Protein AF-A0A955Y0W8-F1 (afdb_monomer)

Solvent-accessible surface area (backbone atoms only — not comparable to full-atom values): 17023 Å² total; per-residue (Å²): 139,88,78,89,80,97,76,87,84,85,82,90,70,88,87,72,96,66,93,64,72,78,75,74,79,74,76,71,62,83,89,73,68,79,50,54,50,53,48,40,64,54,44,40,37,71,55,41,68,39,78,72,93,43,70,67,55,38,50,54,53,25,52,44,27,77,75,60,34,65,67,54,45,53,57,54,49,63,72,36,70,53,20,39,56,34,50,38,52,52,49,44,56,57,62,65,57,41,85,59,73,97,52,40,42,54,65,14,57,65,43,69,66,62,94,74,72,81,17,62,69,36,50,48,64,66,67,42,94,45,48,77,83,40,55,45,89,94,47,56,36,24,57,35,32,43,39,34,12,13,58,66,53,73,39,66,67,52,47,56,60,51,44,55,56,38,50,58,44,50,56,77,76,81,84,94,63,54,72,67,57,43,46,51,51,30,9,44,60,51,38,46,53,46,30,36,52,76,64,72,40,41,82,79,48,31,55,75,58,35,65,84,75,61,64,40,82,46,99,51,67,92,60,27,80,61,76,70,73,90,63,52,61,48,34,74,75,63,73,37,53,69,77,67,63,63,68,65,69,25,58,76,45,62,47,79,73,35,45,32,98,71,92,40,48,33,58,34,29,37,27,72,64,38,32,24,27,47,52,75,91,71,40,76,74,87,128

Foldseek 3Di:
DDDDDPDDDDDDDDDDDDPDDDPDPPPDPPVPDPAQLVVLQVLCCVQQVDGDPDPVSSVVLSVVCVVPNPVVSSVVSLPDPSNLVRQLVVVCVLLVADCDDQLHQCLQSPDFPDPDAQLVLVCQQVVDPFQFPAADPVAAGGLNRNSSNCSNVVHPVRSSVLSLLLSLQRFDDDDPDDPVVSQLRRLCVSQQSVCCNVVVDGPVCLQPCFLPPVFQDDPDVVSGPPPRDPDGVCCVVQVDRHDHDVSVVSVVSGRVQWFDQDDAGDGNNYDCSSHHTHDPVSRPDDD

Secondary structure (DSSP, 8-state):
---S---S----PPPPS---PPPPPPPPPGGG---HHHHHHHHHHHHHSS--SSHHHHHHHHHHHHHH-HHHHHHHHHTSHHHHHHHHHHHHHHTT---SSTT--HHHHT----S--SSHHHHHHHH-S-SSS---TT----HHHHHHHHHHHT-THHHHHHHHHHHHTS----SS--HHHHHHHHHHHHHHHHIIIIISS-HHHHTTSSTTTS----SSTTT-SS-PPSS-HHHHHHS-SS---HHHHHTT---TTTB-SSS-B-GGG--GGG--B--GGGSPPP-

Mean predicted aligned error: 8.84 Å

Structure (mmCIF, N/CA/C/O backbone):
data_AF-A0A955Y0W8-F1
#
_entry.id   AF-A0A955Y0W8-F1
#
loop_
_atom_site.group_PDB
_atom_site.id
_atom_site.type_symbol
_atom_site.label_atom_id
_atom_site.label_alt_id
_atom_site.label_comp_id
_atom_site.label_asym_id
_atom_site.label_entity_id
_atom_site.label_seq_id
_atom_site.pdbx_PDB_ins_code
_atom_site.Cartn_x
_atom_site.Cartn_y
_atom_site.Cartn_z
_atom_site.occupancy
_atom_site.B_iso_or_equiv
_atom_site.auth_seq_id
_atom_site.auth_comp_id
_atom_site.auth_asym_id
_atom_site.auth_atom_id
_atom_site.pdbx_PDB_model_num
ATOM 1 N N . MET A 1 1 ? 0.611 -12.069 6.837 1.00 30.42 1 MET A N 1
ATOM 2 C CA . MET A 1 1 ? 0.041 -10.975 7.652 1.00 30.42 1 MET A CA 1
ATOM 3 C C . MET A 1 1 ? -1.461 -11.166 7.683 1.00 30.42 1 MET A C 1
ATOM 5 O O . MET A 1 1 ? -2.093 -10.996 6.655 1.00 30.42 1 MET A O 1
ATOM 9 N N . GLY A 1 2 ? -2.001 -11.641 8.804 1.00 31.41 2 GLY A N 1
ATOM 10 C CA . GLY A 1 2 ? -3.433 -11.885 8.967 1.00 31.41 2 GLY A CA 1
ATOM 11 C C . GLY A 1 2 ? -3.979 -10.981 10.056 1.00 31.41 2 GLY A C 1
ATOM 12 O O . GLY A 1 2 ? -3.750 -11.262 11.227 1.00 31.41 2 GLY A O 1
ATOM 13 N N . VAL A 1 3 ? -4.658 -9.904 9.667 1.00 32.78 3 VAL A N 1
ATOM 14 C CA . VAL A 1 3 ? -5.557 -9.127 10.528 1.00 32.78 3 VAL A CA 1
ATOM 15 C C . VAL A 1 3 ? -6.646 -8.532 9.623 1.00 32.78 3 VAL A C 1
ATOM 17 O O . VAL A 1 3 ? -6.303 -7.870 8.651 1.00 32.78 3 VAL A O 1
ATOM 20 N N . LEU A 1 4 ? -7.915 -8.782 9.987 1.00 29.95 4 LEU A N 1
ATOM 21 C CA . LEU A 1 4 ? -9.184 -8.419 9.317 1.00 29.95 4 LEU A CA 1
ATOM 22 C C . LEU A 1 4 ? -9.409 -9.159 7.976 1.00 29.95 4 LEU A C 1
ATOM 24 O O . LEU A 1 4 ? -8.757 -8.868 6.989 1.00 29.95 4 LEU A O 1
ATOM 28 N N . LEU A 1 5 ? -10.265 -10.181 7.857 1.00 33.09 5 LEU A N 1
ATOM 29 C CA . LEU A 1 5 ? -11.672 -10.244 8.244 1.00 33.09 5 LEU A CA 1
ATOM 30 C C . LEU A 1 5 ? -12.096 -11.724 8.371 1.00 33.09 5 LEU A C 1
ATOM 32 O O . LEU A 1 5 ? -11.919 -12.505 7.438 1.00 33.09 5 LEU A O 1
ATOM 36 N N . LEU A 1 6 ? -12.692 -12.109 9.499 1.00 31.78 6 LEU A N 1
ATOM 37 C CA . LEU A 1 6 ? -13.461 -13.350 9.621 1.00 31.78 6 LEU A CA 1
ATOM 38 C C . LEU A 1 6 ? -14.906 -12.942 9.909 1.00 31.78 6 LEU A C 1
ATOM 40 O O . LEU A 1 6 ? -15.385 -13.036 11.032 1.00 31.78 6 LEU A O 1
ATOM 44 N N . ALA A 1 7 ? -15.560 -12.385 8.891 1.00 33.84 7 ALA A N 1
ATOM 45 C CA . ALA A 1 7 ? -16.985 -12.093 8.898 1.00 33.84 7 ALA A CA 1
ATOM 46 C C . ALA A 1 7 ? -17.508 -12.044 7.451 1.00 33.84 7 ALA A C 1
ATOM 48 O O . ALA A 1 7 ? -17.327 -11.064 6.742 1.00 33.84 7 ALA A O 1
ATOM 49 N N . LEU A 1 8 ? -18.191 -13.133 7.081 1.00 32.62 8 LEU A N 1
ATOM 50 C CA . LEU A 1 8 ? -19.264 -13.241 6.083 1.00 32.62 8 LEU A CA 1
ATOM 51 C C . LEU A 1 8 ? -18.923 -13.237 4.567 1.00 32.62 8 LEU A C 1
ATOM 53 O O . LEU A 1 8 ? -18.550 -12.235 3.975 1.00 32.62 8 LEU A O 1
ATOM 57 N N . LEU A 1 9 ? -19.285 -14.385 3.958 1.00 33.72 9 LEU A N 1
ATOM 58 C CA . LEU A 1 9 ? -19.700 -14.655 2.564 1.00 33.72 9 LEU A CA 1
ATOM 59 C C . LEU A 1 9 ? -18.629 -15.047 1.526 1.00 33.72 9 LEU A C 1
ATOM 61 O O . LEU A 1 9 ? -18.175 -14.254 0.708 1.00 33.72 9 LEU A O 1
ATOM 65 N N . GLY A 1 10 ? -18.356 -16.356 1.464 1.00 31.27 10 GLY A N 1
ATOM 66 C CA . GLY A 1 10 ? -17.789 -17.021 0.289 1.00 31.27 10 GLY A CA 1
ATOM 67 C C . GLY A 1 10 ? -18.836 -17.253 -0.811 1.00 31.27 10 GLY A C 1
ATOM 68 O O . GLY A 1 10 ? -19.946 -17.717 -0.547 1.00 31.27 10 GLY A O 1
ATOM 69 N N . CYS A 1 11 ? -18.468 -16.955 -2.059 1.00 31.03 11 CYS A N 1
ATOM 70 C CA . CYS A 1 11 ? -19.212 -17.358 -3.251 1.00 31.03 11 CYS A CA 1
ATOM 71 C C . CYS A 1 11 ? -18.849 -18.791 -3.689 1.00 31.03 11 CYS A C 1
ATOM 73 O O . CYS A 1 11 ? -17.714 -19.241 -3.574 1.00 31.03 11 CYS A O 1
ATOM 75 N N . LYS A 1 12 ? -19.873 -19.475 -4.207 1.00 32.81 12 LYS A N 1
ATOM 76 C CA . LYS A 1 12 ? -19.989 -20.881 -4.631 1.00 32.81 12 LYS A CA 1
ATOM 77 C C . LYS A 1 12 ? -18.881 -21.375 -5.587 1.00 32.81 12 LYS A C 1
ATOM 79 O O . LYS A 1 12 ? -18.865 -21.003 -6.757 1.00 32.81 12 LYS A O 1
ATOM 84 N N . GLY A 1 13 ? -18.058 -22.313 -5.114 1.00 36.09 13 GLY A N 1
ATOM 85 C CA . GLY A 1 13 ? -17.410 -23.357 -5.925 1.00 36.09 13 GLY A CA 1
ATOM 86 C C . GLY A 1 13 ? -18.207 -24.673 -5.846 1.00 36.09 13 GLY A C 1
ATOM 87 O O . GLY A 1 13 ? -19.088 -24.783 -4.990 1.00 36.09 13 GLY A O 1
ATOM 88 N N . PRO A 1 14 ? -17.984 -25.647 -6.749 1.00 35.28 14 PRO A N 1
ATOM 89 C CA . PRO A 1 14 ? -18.855 -26.811 -6.902 1.00 35.28 14 PRO A CA 1
ATOM 90 C C . PRO A 1 14 ? -18.913 -27.659 -5.624 1.00 35.28 14 PRO A C 1
ATOM 92 O O . PRO A 1 14 ? -17.905 -27.911 -4.974 1.00 35.28 14 PRO A O 1
ATOM 95 N N . ALA A 1 15 ? -20.135 -28.063 -5.277 1.00 40.03 15 ALA A N 1
ATOM 96 C CA . ALA A 1 15 ? -20.499 -28.683 -4.014 1.00 40.03 15 ALA A CA 1
ATOM 97 C C . ALA A 1 15 ? -19.765 -30.009 -3.758 1.00 40.03 15 ALA A C 1
ATOM 99 O O . ALA A 1 15 ? -19.968 -30.991 -4.471 1.00 40.03 15 ALA A O 1
ATOM 100 N N . THR A 1 16 ? -18.998 -30.054 -2.672 1.00 45.16 16 THR A N 1
ATOM 101 C CA . THR A 1 16 ? -18.701 -31.288 -1.936 1.00 45.16 16 THR A CA 1
ATOM 102 C C . THR A 1 16 ? -19.568 -31.335 -0.673 1.00 45.16 16 THR A C 1
ATOM 104 O O . THR A 1 16 ? -19.669 -30.321 0.019 1.00 45.16 16 THR A O 1
ATOM 107 N N . PRO A 1 17 ? -20.209 -32.475 -0.357 1.00 51.91 17 PRO A N 1
ATOM 108 C CA . PRO A 1 17 ? -21.156 -32.575 0.744 1.00 51.91 17 PRO A CA 1
ATOM 109 C C . PRO A 1 17 ? -20.421 -32.621 2.086 1.00 51.91 17 PRO A C 1
ATOM 111 O O . PRO A 1 17 ? -19.907 -33.654 2.506 1.00 51.91 17 PRO A O 1
ATOM 114 N N . SER A 1 18 ? -20.421 -31.491 2.779 1.00 51.25 18 SER A N 1
ATOM 115 C CA . SER A 1 18 ? -20.456 -31.451 4.236 1.00 51.25 18 SER A CA 1
ATOM 116 C C . SER A 1 18 ? -21.404 -30.319 4.614 1.00 51.25 18 SER A C 1
ATOM 118 O O . SER A 1 18 ? -20.975 -29.199 4.870 1.00 51.25 18 SER A O 1
ATOM 120 N N . ASP A 1 19 ? -22.704 -30.625 4.633 1.00 46.41 19 ASP A N 1
ATOM 121 C CA . ASP A 1 19 ? -23.803 -29.755 5.093 1.00 46.41 19 ASP A CA 1
ATOM 122 C C . ASP A 1 19 ? -23.748 -29.450 6.604 1.00 46.41 19 ASP A C 1
ATOM 124 O O . ASP A 1 19 ? -24.752 -29.086 7.214 1.00 46.41 19 ASP A O 1
ATOM 128 N N . THR A 1 20 ? -22.588 -29.596 7.244 1.00 57.75 20 THR A N 1
ATOM 129 C CA . THR A 1 20 ? -22.418 -29.157 8.626 1.00 57.75 20 THR A CA 1
ATOM 130 C C . THR A 1 20 ? -22.008 -27.689 8.575 1.00 57.75 20 THR A C 1
ATOM 132 O O . THR A 1 20 ? -20.931 -27.397 8.044 1.00 57.75 20 THR A O 1
ATOM 135 N N . PRO A 1 21 ? -22.826 -26.754 9.098 1.00 58.41 21 PRO A N 1
ATOM 136 C CA . PRO A 1 21 ? -22.356 -25.404 9.362 1.00 58.41 21 PRO A CA 1
ATOM 137 C C . PRO A 1 21 ? -21.037 -25.503 10.134 1.00 58.41 21 PRO A C 1
ATOM 139 O O . PRO A 1 21 ? -20.914 -26.402 10.978 1.00 58.41 21 PRO A O 1
ATOM 142 N N . PRO A 1 22 ? -20.048 -24.631 9.869 1.00 58.75 22 PRO A N 1
ATOM 143 C CA . PRO A 1 22 ? -18.885 -24.565 10.738 1.00 58.75 22 PRO A CA 1
ATOM 144 C C . PRO A 1 22 ? -19.395 -24.455 12.181 1.00 58.75 22 PRO A C 1
ATOM 146 O O . PRO A 1 22 ? -20.344 -23.696 12.417 1.00 58.75 22 PRO A O 1
ATOM 149 N N . PRO A 1 23 ? -18.858 -25.257 13.118 1.00 64.69 23 PRO A N 1
ATOM 150 C CA . PRO A 1 23 ? -19.302 -25.205 14.500 1.00 64.69 23 PRO A CA 1
ATOM 151 C C . PRO A 1 23 ? -19.235 -23.753 14.959 1.00 64.69 23 PRO A C 1
ATOM 153 O O . PRO A 1 23 ? -18.238 -23.072 14.697 1.00 64.69 23 PRO A O 1
ATOM 156 N N . GLU A 1 24 ? -20.308 -23.271 15.594 1.00 62.53 24 GLU 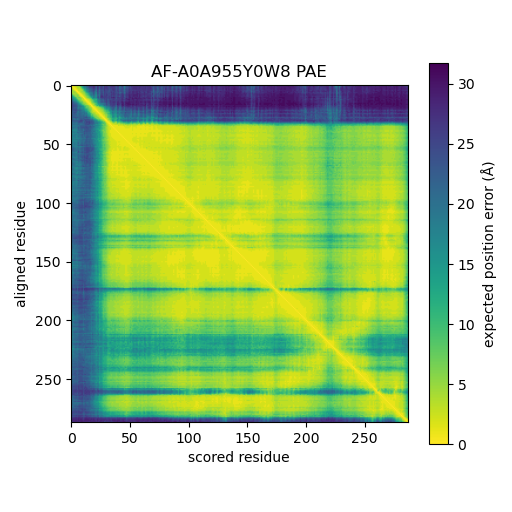A N 1
ATOM 157 C CA . GLU A 1 24 ? -20.269 -21.962 16.238 1.00 62.53 24 GLU A CA 1
ATOM 158 C C . GLU A 1 24 ? -19.002 -21.905 17.096 1.00 62.53 24 GLU A C 1
ATOM 160 O O . GLU A 1 24 ? -18.722 -22.873 17.817 1.00 62.53 24 GLU A O 1
ATOM 165 N N . PRO A 1 25 ? -18.198 -20.832 16.989 1.00 61.88 25 PRO A N 1
ATOM 166 C CA . PRO A 1 25 ? -16.987 -20.716 17.776 1.00 61.88 25 PRO A CA 1
ATOM 167 C C . PRO A 1 25 ? -17.356 -20.914 19.242 1.00 61.88 25 PRO A C 1
ATOM 169 O O . PRO A 1 25 ? -18.162 -20.162 19.791 1.00 61.88 25 PRO A O 1
ATOM 172 N N . THR A 1 26 ? -16.798 -21.964 19.851 1.00 61.41 26 THR A N 1
ATOM 173 C CA . THR A 1 26 ? -17.070 -22.299 21.245 1.00 61.41 26 THR A CA 1
ATOM 174 C C . THR A 1 26 ? -16.823 -21.045 22.077 1.00 61.41 26 THR A C 1
ATOM 176 O O . THR A 1 26 ? -15.706 -20.514 22.017 1.00 61.41 26 THR A O 1
ATOM 179 N N . PRO A 1 27 ? -17.818 -20.551 22.837 1.00 59.72 27 PRO A N 1
ATOM 180 C CA . PRO A 1 27 ? -17.609 -19.417 23.717 1.00 59.72 27 PRO A CA 1
ATOM 181 C C . PRO A 1 27 ? -16.399 -19.720 24.589 1.00 59.72 27 PRO A C 1
ATOM 183 O O . PRO A 1 27 ? -16.358 -20.756 25.262 1.00 59.72 27 PRO A O 1
ATOM 186 N N . LEU A 1 28 ? -15.386 -18.851 24.533 1.00 55.34 28 LEU A N 1
ATOM 187 C CA . LEU A 1 28 ? -14.254 -18.970 25.439 1.00 55.34 28 LEU A CA 1
ATOM 188 C C . LEU A 1 28 ? -14.816 -19.046 26.865 1.00 55.34 28 LEU A C 1
ATOM 190 O O . LEU A 1 28 ? -15.787 -18.343 27.166 1.00 55.34 28 LEU A O 1
ATOM 194 N N . PRO A 1 29 ? -14.252 -19.894 27.741 1.00 59.94 29 PRO A N 1
ATOM 195 C CA . PRO A 1 29 ? -14.697 -19.964 29.121 1.00 59.94 29 PRO A CA 1
ATOM 196 C C . PRO A 1 29 ? -14.783 -18.548 29.695 1.00 59.94 29 PRO A C 1
ATOM 198 O O . PRO A 1 29 ? -13.835 -17.771 29.553 1.00 59.94 29 PRO A O 1
ATOM 201 N N . ALA A 1 30 ? -15.895 -18.217 30.359 1.00 56.78 30 ALA A N 1
ATOM 202 C CA . ALA A 1 30 ? -16.122 -16.894 30.954 1.00 56.78 30 ALA A CA 1
ATOM 203 C C . ALA A 1 30 ? -14.983 -16.449 31.901 1.00 56.78 30 ALA A C 1
ATOM 205 O O . ALA A 1 30 ? -14.843 -15.275 32.219 1.00 56.78 30 ALA A O 1
ATOM 206 N N . THR A 1 31 ? -14.132 -17.387 32.321 1.00 55.69 31 THR A N 1
ATOM 207 C CA . THR A 1 31 ? -12.946 -17.187 33.155 1.00 55.69 31 THR A CA 1
ATOM 208 C C . THR A 1 31 ? -11.731 -16.590 32.430 1.00 55.69 31 THR A C 1
ATOM 210 O O . THR A 1 31 ? -10.719 -16.351 33.084 1.00 55.69 31 THR A O 1
ATOM 213 N N . CYS A 1 32 ? -11.774 -16.375 31.109 1.00 68.75 32 CYS A N 1
ATOM 214 C CA . CYS A 1 32 ? -10.643 -15.840 30.332 1.00 68.75 32 CYS A CA 1
ATOM 215 C C . CYS A 1 32 ? -10.861 -14.421 29.775 1.00 68.75 32 CYS A C 1
ATOM 217 O O . CYS A 1 32 ? -9.952 -13.877 29.144 1.00 68.75 32 CYS A O 1
ATOM 219 N N . ASP A 1 33 ? -12.025 -13.810 30.006 1.00 79.19 33 ASP A N 1
ATOM 220 C CA . ASP A 1 33 ? -12.284 -12.425 29.614 1.00 79.19 33 ASP A CA 1
ATOM 221 C C . ASP A 1 33 ? -11.834 -11.465 30.726 1.00 79.19 33 ASP A C 1
ATOM 223 O O . ASP A 1 33 ? -12.303 -11.539 31.859 1.00 79.19 33 ASP A O 1
ATOM 227 N N . ALA A 1 34 ? -10.899 -10.569 30.406 1.00 87.38 34 ALA A N 1
ATOM 228 C CA . ALA A 1 34 ? -10.351 -9.596 31.352 1.00 87.38 34 ALA A CA 1
ATOM 229 C C . ALA A 1 34 ? -11.239 -8.343 31.518 1.00 87.38 34 ALA A C 1
ATOM 231 O O . ALA A 1 34 ? -10.815 -7.385 32.165 1.00 87.38 34 ALA A O 1
ATOM 232 N N . GLY A 1 35 ? -12.441 -8.341 30.933 1.00 94.00 35 GLY A N 1
ATOM 233 C CA . GLY A 1 35 ? -13.395 -7.236 30.990 1.00 94.00 35 GLY A CA 1
ATOM 234 C C . GLY A 1 35 ? -13.228 -6.233 29.849 1.00 94.00 35 GLY A C 1
ATOM 235 O O . GLY A 1 35 ? -12.244 -6.250 29.099 1.00 94.00 35 GLY A O 1
ATOM 236 N N . ASP A 1 36 ? -14.211 -5.347 29.707 1.00 96.62 36 ASP A N 1
ATOM 237 C CA . ASP A 1 36 ? -14.291 -4.417 28.579 1.00 96.62 36 ASP A CA 1
ATOM 238 C C . ASP A 1 36 ? -13.208 -3.343 28.620 1.00 96.62 36 ASP A C 1
ATOM 240 O O . ASP A 1 36 ? -12.694 -2.957 27.573 1.00 96.62 36 ASP A O 1
ATOM 244 N N . GLU A 1 37 ? -12.769 -2.909 29.798 1.00 97.38 37 GLU A N 1
ATOM 245 C CA . GLU A 1 37 ? -11.653 -1.974 29.934 1.00 97.38 37 GLU A CA 1
ATOM 246 C C . GLU A 1 37 ? -10.350 -2.584 29.411 1.00 97.38 37 GLU A C 1
ATOM 248 O O . GLU A 1 37 ? -9.610 -1.939 28.663 1.00 97.38 37 GLU A O 1
ATOM 253 N N . ALA A 1 38 ? -10.073 -3.843 29.765 1.00 96.50 38 ALA A N 1
ATOM 254 C CA . ALA A 1 38 ? -8.898 -4.557 29.277 1.00 96.50 38 ALA A CA 1
ATOM 255 C C . ALA A 1 38 ? -8.991 -4.822 27.768 1.00 96.50 38 ALA A C 1
ATOM 257 O O . ALA A 1 38 ? -7.986 -4.728 27.058 1.00 96.50 38 ALA A O 1
ATOM 258 N N . TRP A 1 39 ? -10.190 -5.121 27.265 1.00 96.56 39 TRP A N 1
ATOM 259 C CA . TRP A 1 39 ? -10.442 -5.243 25.834 1.00 96.56 39 TRP A CA 1
ATOM 260 C C . TRP A 1 39 ? -10.185 -3.917 25.099 1.00 96.56 39 TRP A C 1
ATOM 262 O O . TRP A 1 39 ? -9.416 -3.905 24.139 1.00 96.56 39 TRP A O 1
ATOM 272 N N . VAL A 1 40 ? -10.715 -2.789 25.586 1.00 98.06 40 VAL A N 1
ATOM 273 C CA . VAL A 1 40 ? -10.515 -1.447 25.002 1.00 98.06 40 VAL A CA 1
ATOM 274 C C . VAL A 1 40 ? -9.033 -1.077 24.960 1.00 98.06 40 VAL A C 1
ATOM 276 O O . VAL A 1 40 ? -8.540 -0.589 23.941 1.00 98.06 40 VAL A O 1
ATOM 279 N N . GLN A 1 41 ? -8.293 -1.344 26.039 1.00 97.44 41 GLN A N 1
ATOM 280 C CA . GLN A 1 41 ? -6.851 -1.085 26.098 1.00 97.44 41 GLN A CA 1
ATOM 281 C C . GLN A 1 41 ? -6.056 -1.865 25.042 1.00 97.44 41 GLN A C 1
ATOM 283 O O . GLN A 1 41 ? -4.989 -1.407 24.631 1.00 97.44 41 GLN A O 1
ATOM 288 N N . ARG A 1 42 ? -6.561 -3.021 24.594 1.00 97.19 42 ARG A N 1
ATOM 289 C CA . ARG A 1 42 ? -5.980 -3.806 23.493 1.00 97.19 42 ARG A CA 1
ATOM 290 C C . ARG A 1 42 ? -6.497 -3.354 22.129 1.00 97.19 42 ARG A C 1
ATOM 292 O O . ARG A 1 42 ? -5.727 -3.349 21.176 1.00 97.19 42 ARG A O 1
ATOM 299 N N . ALA A 1 43 ? -7.762 -2.951 22.034 1.00 97.81 43 ALA A N 1
ATOM 300 C CA . ALA A 1 43 ? -8.376 -2.508 20.787 1.00 97.81 43 ALA A CA 1
ATOM 301 C C . ALA A 1 43 ? -7.763 -1.195 20.278 1.00 97.81 43 ALA A C 1
ATOM 303 O O . ALA A 1 43 ? -7.393 -1.112 19.112 1.00 97.81 43 ALA A O 1
ATOM 304 N N . ILE A 1 44 ? -7.575 -0.191 21.140 1.00 98.12 44 ILE A N 1
ATOM 305 C CA . ILE A 1 44 ? -7.037 1.126 20.747 1.00 98.12 44 ILE A CA 1
ATOM 306 C C . ILE A 1 44 ? -5.696 1.042 19.982 1.00 98.12 44 ILE A C 1
ATOM 308 O O . ILE A 1 44 ? -5.623 1.603 18.887 1.00 98.12 44 ILE A O 1
ATOM 312 N N . PRO A 1 45 ? -4.650 0.337 20.455 1.00 97.31 45 PRO A N 1
ATOM 313 C CA . PRO A 1 45 ? -3.400 0.232 19.698 1.00 97.31 45 PRO A CA 1
ATOM 314 C C . PRO A 1 45 ? -3.526 -0.567 18.402 1.00 97.31 45 PRO A C 1
ATOM 316 O O . PRO A 1 45 ? -2.786 -0.287 17.465 1.00 97.31 45 PRO A O 1
ATOM 319 N N . LEU A 1 46 ? -4.455 -1.521 18.317 1.00 96.38 46 LEU A N 1
ATOM 320 C CA . LEU A 1 46 ? -4.691 -2.275 17.083 1.00 96.38 46 LEU A CA 1
ATOM 321 C C . LEU A 1 46 ? -5.420 -1.426 16.035 1.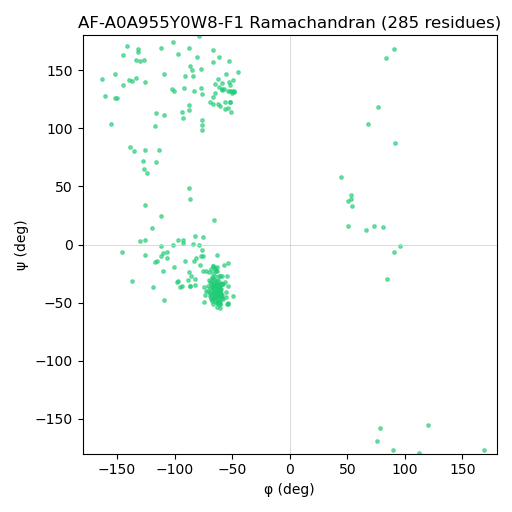00 96.38 46 LEU A C 1
ATOM 323 O O . LEU A 1 46 ? -5.041 -1.430 14.867 1.00 96.38 46 LEU A O 1
ATOM 327 N N . MET A 1 47 ? -6.439 -0.679 16.459 1.00 97.19 47 MET A N 1
ATOM 328 C CA . MET A 1 47 ? -7.294 0.093 15.559 1.00 97.19 47 MET A CA 1
ATOM 329 C C . MET A 1 47 ? -6.683 1.440 15.173 1.00 97.19 47 MET A C 1
ATOM 331 O O . MET A 1 47 ? -6.860 1.878 14.042 1.00 97.19 47 MET A O 1
ATOM 335 N N . TRP A 1 48 ? -5.961 2.092 16.085 1.00 98.00 48 TRP A N 1
ATOM 336 C CA . TRP A 1 48 ? -5.472 3.466 15.905 1.00 98.00 48 TRP A CA 1
ATOM 337 C C . TRP A 1 48 ? -3.960 3.622 16.087 1.00 98.00 48 TRP A C 1
ATOM 339 O O . TRP A 1 48 ? -3.460 4.746 16.091 1.00 98.00 48 TRP A O 1
ATOM 349 N N . GLY A 1 49 ? -3.217 2.534 16.308 1.00 97.19 49 GLY A N 1
ATOM 350 C CA . GLY A 1 49 ? -1.752 2.582 16.388 1.00 97.19 49 GLY A CA 1
ATOM 351 C C . GLY A 1 49 ? -1.183 3.345 17.582 1.00 97.19 49 GLY A C 1
ATOM 352 O O . GLY A 1 49 ? 0.009 3.651 17.612 1.00 97.19 49 GLY A O 1
ATOM 353 N N . ARG A 1 50 ? -2.012 3.682 18.574 1.00 97.75 50 ARG A N 1
ATOM 354 C CA . ARG A 1 50 ? -1.614 4.455 19.758 1.00 97.75 50 ARG A CA 1
ATOM 355 C C . ARG A 1 50 ? -2.107 3.815 21.043 1.00 97.75 50 ARG A C 1
ATOM 357 O O . ARG A 1 50 ? -2.948 2.930 21.036 1.00 97.75 50 ARG A O 1
ATOM 364 N N . ARG A 1 51 ? -1.603 4.286 22.180 1.00 97.94 51 ARG A N 1
ATOM 365 C CA . ARG A 1 51 ? -2.176 3.937 23.487 1.00 97.94 51 ARG A CA 1
ATOM 366 C C . ARG A 1 51 ? -3.409 4.795 23.776 1.00 97.94 51 ARG A C 1
ATOM 368 O O . ARG A 1 51 ? -3.591 5.859 23.176 1.00 97.94 51 ARG A O 1
ATOM 375 N N . ALA A 1 52 ? -4.228 4.338 24.721 1.00 97.69 52 ALA A N 1
ATOM 376 C CA . ALA A 1 52 ? -5.260 5.180 25.309 1.00 97.69 52 ALA A CA 1
ATOM 377 C C . ALA A 1 52 ? -4.617 6.423 25.952 1.00 97.69 52 ALA A C 1
ATOM 379 O O . ALA A 1 52 ? -3.571 6.318 26.598 1.00 97.69 52 ALA A O 1
ATOM 380 N N . LEU A 1 53 ? -5.244 7.586 25.790 1.00 97.88 53 LEU A N 1
ATOM 381 C CA . LEU A 1 53 ? -4.798 8.873 26.329 1.00 97.88 53 LEU A CA 1
ATOM 382 C C . LEU A 1 53 ? -4.910 8.928 27.860 1.00 97.88 53 LEU A C 1
ATOM 384 O O . LEU A 1 53 ? -4.238 9.726 28.506 1.00 97.88 53 LEU A O 1
ATOM 388 N N . GLY A 1 54 ? -5.747 8.072 28.448 1.00 97.81 54 GLY A N 1
ATOM 389 C CA . GLY A 1 54 ? -5.896 7.923 29.891 1.00 97.81 54 GLY A CA 1
ATOM 390 C C . GLY A 1 54 ? -7.116 7.084 30.263 1.00 97.81 54 GLY A C 1
ATOM 391 O O . GLY A 1 54 ? -7.842 6.596 29.397 1.00 97.81 54 GLY A O 1
ATOM 392 N N . ALA A 1 55 ? -7.368 6.948 31.568 1.00 98.00 55 ALA A N 1
ATOM 393 C CA . ALA A 1 55 ? -8.493 6.164 32.086 1.00 98.00 55 ALA A CA 1
ATOM 394 C C . ALA A 1 55 ? -9.859 6.677 31.597 1.00 98.00 55 ALA A C 1
ATOM 396 O O . ALA A 1 55 ? -10.748 5.877 31.340 1.00 98.00 55 ALA A O 1
ATOM 397 N N . GLY A 1 56 ? -10.011 7.993 31.400 1.00 98.56 56 GLY A N 1
ATOM 398 C CA . GLY A 1 56 ? -11.255 8.580 30.891 1.00 98.56 56 GLY A CA 1
ATOM 399 C C . GLY A 1 56 ? -11.632 8.095 29.487 1.00 98.56 56 GLY A C 1
ATOM 400 O O . GLY A 1 56 ? -12.796 7.798 29.244 1.00 98.56 56 GLY A O 1
ATOM 401 N N . GLU A 1 57 ? -10.656 7.943 28.585 1.00 98.31 57 GLU A N 1
ATOM 402 C CA . GLU A 1 57 ? -10.902 7.370 27.254 1.00 98.31 57 GLU A CA 1
ATOM 403 C C . GLU A 1 57 ? -11.287 5.888 27.365 1.00 98.31 57 GLU A C 1
ATOM 405 O O . GLU A 1 57 ? -12.241 5.451 26.727 1.00 98.31 57 GLU A O 1
ATOM 410 N N . VAL A 1 58 ? -10.605 5.127 28.230 1.00 98.44 58 VAL A N 1
ATOM 411 C CA . VAL A 1 58 ? -10.930 3.711 28.464 1.00 98.44 58 VAL A CA 1
ATOM 412 C C . VAL A 1 58 ? -12.354 3.549 29.001 1.00 98.44 58 VAL A C 1
ATOM 414 O O . VAL A 1 58 ? -13.092 2.695 28.512 1.00 98.44 58 VAL A O 1
ATOM 417 N N . TYR A 1 59 ? -12.770 4.383 29.957 1.00 98.44 59 TYR A N 1
ATOM 418 C CA . TYR A 1 59 ? -14.129 4.360 30.504 1.00 98.44 59 TYR A CA 1
ATOM 419 C C . TYR A 1 59 ? -15.186 4.789 29.487 1.00 98.44 59 TYR A C 1
ATOM 421 O O . TYR A 1 59 ? -16.253 4.184 29.430 1.00 98.44 59 TYR A O 1
ATOM 429 N N . ALA A 1 60 ? -14.893 5.784 28.648 1.00 98.31 60 ALA A N 1
ATOM 430 C CA . ALA A 1 60 ? -15.811 6.190 27.590 1.00 98.31 60 ALA A CA 1
ATOM 431 C C . ALA A 1 60 ? -16.069 5.037 26.604 1.00 98.31 60 ALA A C 1
ATOM 433 O O . ALA A 1 60 ? -17.220 4.701 26.330 1.00 98.31 60 ALA A O 1
ATOM 434 N N . TRP A 1 61 ? -15.010 4.382 26.122 1.00 98.19 61 TRP A N 1
ATOM 435 C CA . TRP A 1 61 ? -15.138 3.279 25.167 1.00 98.19 61 TRP A CA 1
ATOM 436 C C . TRP A 1 61 ? -15.722 2.010 25.785 1.00 98.19 61 TRP A C 1
ATOM 438 O O . TRP A 1 61 ? -16.570 1.382 25.161 1.00 98.19 61 TRP A O 1
ATOM 448 N N . SER A 1 62 ? -15.340 1.642 27.010 1.00 98.25 62 SER A N 1
ATOM 449 C CA . SER A 1 62 ? -15.938 0.482 27.697 1.00 98.25 62 SER A CA 1
ATOM 450 C C . SER A 1 62 ? -17.416 0.718 28.016 1.00 98.25 62 SER A C 1
ATOM 452 O O . SER A 1 62 ? -18.226 -0.191 27.863 1.00 98.25 62 SER A O 1
ATOM 454 N N . GLY A 1 63 ? -17.808 1.957 28.333 1.00 98.38 63 GLY A N 1
ATOM 455 C CA . GLY A 1 63 ? -19.214 2.343 28.448 1.00 98.38 63 GLY A CA 1
ATOM 456 C C . GLY A 1 63 ? -19.999 2.159 27.143 1.00 98.38 63 GLY A C 1
ATOM 457 O O . GLY A 1 63 ? -21.146 1.716 27.184 1.00 98.38 63 GLY A O 1
ATOM 458 N N . LEU A 1 64 ? -19.387 2.445 25.987 1.00 98.38 64 LEU A N 1
ATOM 459 C CA . LEU A 1 64 ? -19.984 2.155 24.676 1.00 98.38 64 LEU A CA 1
ATOM 460 C C . LEU A 1 64 ? -20.053 0.650 24.398 1.00 98.38 64 LEU A C 1
ATOM 462 O O . LEU A 1 64 ? -21.050 0.186 23.849 1.00 98.38 64 LEU A O 1
ATOM 466 N N . VAL A 1 65 ? -19.043 -0.121 24.812 1.00 98.19 65 VAL A N 1
ATOM 467 C CA . VAL A 1 65 ? -19.064 -1.589 24.705 1.00 98.19 65 VAL A CA 1
ATOM 468 C C . VAL A 1 65 ? -20.215 -2.171 25.523 1.00 98.19 65 VAL A C 1
ATOM 470 O O . VAL A 1 65 ? -20.957 -3.000 25.006 1.00 98.19 65 VAL A O 1
ATOM 473 N N . ALA A 1 66 ? -20.432 -1.697 26.749 1.00 97.06 66 ALA A N 1
ATOM 474 C CA . ALA A 1 66 ? -21.542 -2.153 27.583 1.00 97.06 66 ALA A CA 1
ATOM 475 C C . ALA A 1 66 ? -22.922 -1.839 26.969 1.00 97.06 66 ALA A C 1
ATOM 477 O O . ALA A 1 66 ? -23.878 -2.580 27.187 1.00 97.06 66 ALA A O 1
ATOM 478 N N . GLN A 1 67 ? -23.035 -0.750 26.200 1.00 98.12 67 GLN A N 1
ATOM 479 C CA . GLN A 1 67 ? -24.291 -0.320 25.572 1.00 98.12 67 GLN A CA 1
ATOM 480 C C . GLN A 1 67 ? -24.555 -0.974 24.210 1.00 98.12 67 GLN A C 1
ATOM 482 O O . GLN A 1 67 ? -25.710 -1.233 23.872 1.00 98.12 67 GLN A O 1
ATOM 487 N N . HIS A 1 68 ? -23.509 -1.216 23.417 1.00 97.88 68 HIS A N 1
ATOM 488 C CA . HIS A 1 68 ? -23.635 -1.590 22.002 1.00 97.88 68 HIS A CA 1
ATOM 489 C C . HIS A 1 68 ? -22.912 -2.890 21.628 1.00 97.88 68 HIS A C 1
ATOM 491 O O . HIS A 1 68 ? -23.091 -3.392 20.521 1.00 97.88 68 HIS A O 1
ATOM 497 N N . GLY A 1 69 ? -22.111 -3.449 22.532 1.00 96.19 69 GLY A N 1
ATOM 498 C CA . GLY A 1 69 ? -21.257 -4.604 22.279 1.00 96.19 69 GLY A CA 1
ATOM 499 C C . GLY A 1 69 ? -19.917 -4.244 21.624 1.00 96.19 69 GLY A C 1
ATOM 500 O O . GLY A 1 69 ? -19.735 -3.185 21.020 1.00 96.19 69 GLY A O 1
ATOM 501 N N . ARG A 1 70 ? -18.950 -5.164 21.737 1.00 97.38 70 ARG A N 1
ATOM 502 C CA . ARG A 1 70 ? -17.570 -4.998 21.235 1.00 97.38 70 ARG A CA 1
ATOM 503 C C . ARG A 1 70 ? -17.499 -4.842 19.717 1.00 97.38 70 ARG A C 1
ATOM 505 O O . ARG A 1 70 ? -16.726 -4.028 19.225 1.00 97.38 70 ARG A O 1
ATOM 512 N N . GLU A 1 71 ? -18.309 -5.601 18.984 1.00 96.75 71 GLU A N 1
ATOM 513 C CA . GLU A 1 71 ? -18.346 -5.569 17.517 1.00 96.75 71 GLU A CA 1
ATOM 514 C C . GLU A 1 71 ? -18.780 -4.197 16.989 1.00 96.75 71 GLU A C 1
ATOM 516 O O . GLU A 1 71 ? -18.072 -3.593 16.185 1.00 96.75 71 GLU A O 1
ATOM 521 N N . ALA A 1 72 ? -19.889 -3.654 17.503 1.00 97.06 72 ALA A N 1
ATOM 522 C CA . ALA A 1 72 ? -20.379 -2.336 17.108 1.00 97.06 72 ALA A CA 1
ATOM 523 C C . ALA A 1 72 ? -19.353 -1.234 17.409 1.00 97.06 72 ALA A C 1
ATOM 525 O O . ALA A 1 72 ? -19.151 -0.331 16.595 1.00 97.06 72 ALA A O 1
ATOM 526 N N . VAL A 1 73 ? -18.661 -1.334 18.550 1.00 98.00 73 VAL A N 1
ATOM 527 C CA . VAL A 1 73 ? -17.574 -0.416 18.903 1.00 98.00 73 VAL A CA 1
ATOM 528 C C . VAL A 1 73 ? -16.394 -0.541 17.939 1.00 98.00 73 VAL A C 1
ATOM 530 O O . VAL A 1 73 ? -15.922 0.485 17.458 1.00 98.00 73 VAL A O 1
ATOM 533 N N . LEU A 1 74 ? -15.945 -1.751 17.583 1.00 97.38 74 LEU A N 1
ATOM 534 C CA . LEU A 1 74 ? -14.885 -1.931 16.577 1.00 97.38 74 LEU A CA 1
ATOM 535 C C . LEU A 1 74 ? -15.279 -1.340 15.226 1.00 97.38 74 LEU A C 1
ATOM 537 O O . LEU A 1 74 ? -14.485 -0.624 14.616 1.00 97.38 74 LEU A O 1
ATOM 541 N N . HIS A 1 75 ? -16.508 -1.591 14.775 1.00 96.25 75 HIS A N 1
ATOM 542 C CA . HIS A 1 75 ? -17.014 -1.016 13.533 1.00 96.25 75 HIS A CA 1
ATOM 543 C C . HIS A 1 75 ? -17.016 0.513 13.603 1.00 96.25 75 HIS A C 1
ATOM 545 O O . HIS A 1 75 ? -16.540 1.156 12.671 1.00 96.25 75 HIS A O 1
ATOM 551 N N . ALA A 1 76 ? -17.449 1.109 14.716 1.00 96.56 76 ALA A N 1
ATOM 552 C CA . ALA A 1 76 ? -17.379 2.556 14.909 1.00 96.56 76 ALA A CA 1
ATOM 553 C C . ALA A 1 76 ? -15.930 3.080 14.885 1.00 96.56 76 ALA A C 1
ATOM 555 O O . ALA A 1 76 ? -15.660 4.095 14.243 1.00 96.56 76 ALA A O 1
ATOM 556 N N . MET A 1 77 ? -14.984 2.368 15.508 1.00 97.56 77 MET A N 1
ATOM 557 C CA . MET A 1 77 ? -13.561 2.731 15.485 1.00 97.56 77 MET A CA 1
ATOM 558 C C . MET A 1 77 ? -12.984 2.730 14.063 1.00 97.56 77 MET A C 1
ATOM 560 O O . MET A 1 77 ? -12.159 3.589 13.764 1.00 97.56 77 MET A O 1
ATOM 564 N N . THR A 1 78 ? -13.440 1.838 13.172 1.00 96.44 78 THR A N 1
ATOM 565 C CA . THR A 1 78 ? -12.993 1.802 11.758 1.00 96.44 78 THR A CA 1
ATOM 566 C C . THR A 1 78 ? -13.433 3.021 10.946 1.00 96.44 78 THR A C 1
ATOM 568 O O . THR A 1 78 ? -12.876 3.300 9.889 1.00 96.44 78 THR A O 1
ATOM 571 N N . LYS A 1 79 ? -14.443 3.758 11.425 1.00 94.75 79 LYS A N 1
ATOM 572 C CA . LYS A 1 79 ? -14.974 4.955 10.760 1.00 94.75 79 LYS A CA 1
ATOM 573 C C . LYS A 1 79 ? -14.313 6.247 11.236 1.00 94.75 79 LYS A C 1
ATOM 575 O O . LYS A 1 79 ? -14.700 7.322 10.783 1.00 94.75 79 LYS A O 1
ATOM 580 N N . SER A 1 80 ? -13.339 6.165 12.143 1.00 95.12 80 SER A N 1
ATOM 581 C CA . SER A 1 80 ? -12.633 7.340 12.642 1.00 95.12 80 SER A CA 1
ATOM 582 C C . SER A 1 80 ? -11.464 7.735 11.722 1.00 95.12 80 SER A C 1
ATOM 584 O O . SER A 1 80 ? -10.848 6.867 11.095 1.00 95.12 80 SER A O 1
ATOM 586 N N . PRO A 1 81 ? -11.103 9.029 11.645 1.00 95.12 81 PRO A N 1
ATOM 587 C CA . PRO A 1 81 ? -9.921 9.465 10.901 1.00 95.12 81 PRO A CA 1
ATOM 588 C C . PRO A 1 81 ? -8.619 8.810 11.388 1.00 95.12 81 PRO A C 1
ATOM 590 O O . PRO A 1 81 ? -7.740 8.512 10.582 1.00 95.12 81 PRO A O 1
ATOM 593 N N . GLU A 1 82 ? -8.503 8.532 12.690 1.00 96.00 82 GLU A N 1
ATOM 594 C CA . GLU A 1 82 ? -7.334 7.875 13.285 1.00 96.00 82 GLU A CA 1
ATOM 595 C C . GLU A 1 82 ? -7.110 6.469 12.728 1.00 96.00 82 GLU A C 1
ATOM 597 O O . GLU A 1 82 ? -5.961 6.064 12.557 1.00 96.00 82 GLU A O 1
ATOM 602 N N . TYR A 1 83 ? -8.185 5.734 12.421 1.00 97.50 83 TYR A N 1
ATOM 603 C CA . TYR A 1 83 ? -8.083 4.424 11.781 1.00 97.50 83 TYR A CA 1
ATOM 604 C C . TYR A 1 83 ? -7.451 4.546 10.393 1.00 97.50 83 TYR A C 1
ATOM 606 O O . TYR A 1 83 ? -6.478 3.857 10.092 1.00 97.50 83 TYR A O 1
ATOM 614 N N . VAL A 1 84 ? -7.947 5.474 9.572 1.00 96.88 84 VAL A N 1
ATOM 615 C CA . VAL A 1 84 ? -7.443 5.701 8.209 1.00 96.88 84 VAL A CA 1
ATOM 616 C C . VAL A 1 84 ? -5.982 6.152 8.220 1.00 96.88 84 VAL A C 1
ATOM 618 O O . VAL A 1 84 ? -5.178 5.657 7.430 1.00 96.88 84 VAL A O 1
ATOM 621 N N . ASP A 1 85 ? -5.604 7.058 9.122 1.00 95.50 85 ASP A N 1
ATOM 622 C CA . ASP A 1 85 ? -4.221 7.530 9.212 1.00 95.50 85 ASP A CA 1
ATOM 623 C C . ASP A 1 85 ? -3.259 6.449 9.723 1.00 95.50 85 ASP A C 1
ATOM 625 O O . ASP A 1 85 ? -2.168 6.293 9.164 1.00 95.50 85 ASP A O 1
ATOM 629 N N . TRP A 1 86 ? -3.658 5.670 10.735 1.00 97.38 86 TRP A N 1
ATOM 630 C CA . TRP A 1 86 ? -2.852 4.558 11.243 1.00 97.38 86 TRP A CA 1
ATOM 631 C C . TRP A 1 86 ? -2.643 3.479 10.181 1.00 97.38 86 TRP A C 1
ATOM 633 O O . TRP A 1 86 ? -1.503 3.129 9.861 1.00 97.38 86 TRP A O 1
ATOM 643 N N . TRP A 1 87 ? -3.732 2.980 9.598 1.00 97.75 87 TRP A N 1
ATOM 644 C CA . TRP A 1 87 ? -3.653 1.924 8.595 1.00 97.75 87 TRP A CA 1
ATOM 645 C C . TRP A 1 87 ? -2.999 2.409 7.305 1.00 97.75 87 TRP A C 1
ATOM 647 O O . TRP A 1 87 ? -2.275 1.642 6.680 1.00 97.75 87 TRP A O 1
ATOM 657 N N . GLY A 1 88 ? -3.138 3.686 6.939 1.00 96.88 88 GLY A N 1
ATOM 658 C CA . GLY A 1 88 ? -2.418 4.264 5.803 1.00 96.88 88 GLY A CA 1
ATOM 659 C C . GLY A 1 88 ? -0.897 4.219 5.991 1.00 96.88 88 GLY A C 1
ATOM 660 O O . GLY A 1 88 ? -0.160 3.876 5.060 1.00 96.88 88 GLY A O 1
ATOM 661 N N . LEU A 1 89 ? -0.413 4.505 7.205 1.00 95.38 89 LEU A N 1
ATOM 662 C CA . LEU A 1 89 ? 1.005 4.378 7.547 1.00 95.38 89 LEU A CA 1
ATOM 663 C C . LEU A 1 89 ? 1.455 2.913 7.545 1.00 95.38 89 LEU A C 1
ATOM 665 O O . LEU A 1 89 ? 2.462 2.580 6.920 1.00 95.38 89 LEU A O 1
ATOM 669 N N . TRP A 1 90 ? 0.697 2.039 8.205 1.00 96.62 90 TRP A N 1
ATOM 670 C CA . TRP A 1 90 ? 1.011 0.613 8.281 1.00 96.62 90 TRP A CA 1
ATOM 671 C C . TRP A 1 90 ? 1.031 -0.057 6.899 1.00 96.62 90 TRP A C 1
ATOM 673 O O . TRP A 1 90 ? 1.922 -0.853 6.599 1.00 96.62 90 TRP A O 1
ATOM 683 N N . LEU A 1 91 ? 0.097 0.298 6.014 1.00 97.00 91 LEU A N 1
ATOM 684 C CA . LEU A 1 91 ? 0.068 -0.205 4.640 1.00 97.00 91 LEU A CA 1
ATOM 685 C C . LEU A 1 91 ? 1.254 0.303 3.823 1.00 97.00 91 LEU A C 1
ATOM 687 O O . LEU A 1 91 ? 1.794 -0.444 3.016 1.00 97.00 91 LEU A O 1
ATOM 691 N N . THR A 1 92 ? 1.706 1.537 4.051 1.00 96.88 92 THR A N 1
ATOM 692 C CA . THR A 1 92 ? 2.923 2.057 3.406 1.00 96.88 92 THR A CA 1
ATOM 693 C C . THR A 1 92 ? 4.146 1.200 3.756 1.00 96.88 92 THR A C 1
ATOM 695 O O . THR A 1 92 ? 4.971 0.925 2.883 1.00 96.88 92 THR A O 1
ATOM 698 N N . ASP A 1 93 ? 4.239 0.729 5.002 1.00 95.19 93 ASP A N 1
ATOM 699 C CA . ASP A 1 93 ? 5.305 -0.185 5.437 1.00 95.19 93 ASP A CA 1
ATOM 700 C C . ASP A 1 93 ? 5.131 -1.594 4.884 1.00 95.19 93 ASP A C 1
ATOM 702 O O . ASP A 1 93 ? 6.098 -2.207 4.444 1.00 95.19 93 ASP A O 1
ATOM 706 N N . THR A 1 94 ? 3.893 -2.083 4.848 1.00 95.06 94 THR A N 1
ATOM 707 C CA . THR A 1 94 ? 3.556 -3.388 4.261 1.00 95.06 94 THR A CA 1
ATOM 708 C C . THR A 1 94 ? 3.910 -3.440 2.773 1.00 95.06 94 THR A C 1
ATOM 710 O O . THR A 1 94 ? 4.407 -4.449 2.279 1.00 95.06 94 THR A O 1
ATOM 713 N N . LEU A 1 95 ? 3.740 -2.323 2.063 1.00 96.19 95 LEU A N 1
ATOM 714 C CA . LEU A 1 95 ? 4.164 -2.152 0.673 1.00 96.19 95 LEU A CA 1
ATOM 715 C C . LEU A 1 95 ? 5.684 -1.949 0.514 1.00 96.19 95 LEU A C 1
ATOM 717 O O . LEU A 1 95 ? 6.146 -1.647 -0.583 1.00 96.19 95 LEU A O 1
ATOM 721 N N . ALA A 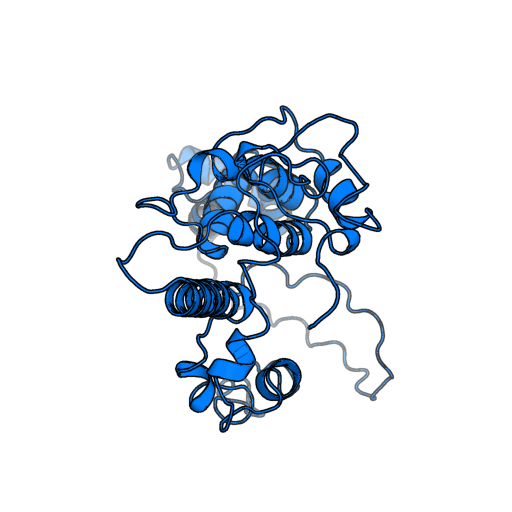1 96 ? 6.470 -2.080 1.588 1.00 94.94 96 ALA A N 1
ATOM 722 C CA . ALA A 1 96 ? 7.927 -1.937 1.589 1.00 94.94 96 ALA A CA 1
ATOM 723 C C . ALA A 1 96 ? 8.414 -0.637 0.914 1.00 94.94 96 ALA A C 1
ATOM 725 O O . ALA A 1 96 ? 9.429 -0.603 0.208 1.00 94.94 96 ALA A O 1
ATOM 726 N N . VAL A 1 97 ? 7.678 0.463 1.107 1.00 95.19 97 VAL A N 1
ATOM 727 C CA . VAL A 1 97 ? 8.027 1.756 0.514 1.00 95.19 97 VAL A CA 1
ATOM 728 C C . VAL A 1 97 ? 9.295 2.291 1.174 1.00 95.19 97 VAL A C 1
ATOM 730 O O . VAL A 1 97 ? 9.347 2.528 2.381 1.00 95.19 97 VAL A O 1
ATOM 733 N N . ALA A 1 98 ? 10.325 2.548 0.367 1.00 93.31 98 ALA A N 1
ATOM 734 C CA . ALA A 1 98 ? 11.567 3.126 0.859 1.00 93.31 98 ALA A CA 1
ATOM 735 C C . ALA A 1 98 ? 11.325 4.529 1.450 1.00 93.31 98 ALA A C 1
ATOM 737 O O . ALA A 1 98 ? 10.868 5.454 0.770 1.00 93.31 98 ALA A O 1
ATOM 738 N N . ARG A 1 99 ? 11.658 4.686 2.736 1.00 92.19 99 ARG A N 1
ATOM 739 C CA . ARG A 1 99 ? 11.526 5.949 3.482 1.00 92.19 99 ARG A CA 1
ATOM 740 C C . ARG A 1 99 ? 12.756 6.852 3.355 1.00 92.19 99 ARG A C 1
ATOM 742 O O . ARG A 1 99 ? 12.645 8.060 3.536 1.00 92.19 99 ARG A O 1
ATOM 749 N N . THR A 1 100 ? 13.917 6.273 3.060 1.00 92.56 100 THR A N 1
ATOM 750 C CA . THR A 1 100 ? 15.220 6.952 3.008 1.00 92.56 100 THR A CA 1
ATOM 751 C C . THR A 1 100 ? 16.071 6.432 1.844 1.00 92.56 100 THR A C 1
ATOM 753 O O . THR A 1 100 ? 15.709 5.458 1.181 1.00 92.56 100 THR A O 1
ATOM 756 N N . GLY A 1 101 ? 17.198 7.103 1.587 1.00 90.44 101 GLY A N 1
ATOM 757 C CA . GLY A 1 101 ? 18.138 6.751 0.521 1.00 90.44 101 GLY A CA 1
ATOM 758 C C . GLY A 1 101 ? 17.658 7.144 -0.877 1.00 90.44 101 GLY A C 1
ATOM 759 O O . GLY A 1 101 ? 16.662 7.846 -1.038 1.00 90.44 101 GLY A O 1
ATOM 760 N N . ASP A 1 102 ? 18.362 6.659 -1.897 1.00 86.62 102 ASP A N 1
ATOM 761 C CA . ASP A 1 102 ? 18.158 7.072 -3.297 1.00 86.62 102 ASP A CA 1
ATOM 762 C C . ASP A 1 102 ? 16.801 6.647 -3.874 1.00 86.62 102 ASP A C 1
ATOM 764 O O . ASP A 1 102 ? 16.317 7.211 -4.853 1.00 86.62 102 ASP A O 1
ATOM 768 N N . LYS A 1 103 ? 16.155 5.668 -3.235 1.00 90.31 103 LYS A N 1
ATOM 769 C CA . LYS A 1 103 ? 14.814 5.190 -3.587 1.00 90.31 103 LYS A CA 1
ATOM 770 C C . LYS A 1 103 ? 13.703 5.806 -2.733 1.00 90.31 103 LYS A C 1
ATOM 772 O O . LYS A 1 103 ? 12.553 5.391 -2.875 1.00 90.31 103 LYS A O 1
ATOM 777 N N . ALA A 1 104 ? 14.018 6.751 -1.841 1.00 92.69 104 ALA A N 1
ATOM 778 C CA . ALA A 1 104 ? 13.026 7.381 -0.976 1.00 92.69 104 ALA A CA 1
ATOM 779 C C . ALA A 1 104 ? 11.865 7.958 -1.795 1.00 92.69 104 ALA A C 1
ATOM 781 O O . ALA A 1 104 ? 12.078 8.678 -2.773 1.00 92.69 104 ALA A O 1
ATOM 782 N N . PHE A 1 105 ? 10.628 7.666 -1.383 1.00 93.94 105 PHE A N 1
ATOM 783 C CA . PHE A 1 105 ? 9.447 7.980 -2.194 1.00 93.94 105 PHE A CA 1
ATOM 784 C C . PHE A 1 105 ? 8.381 8.818 -1.477 1.00 93.94 105 PHE A C 1
ATOM 786 O O . PHE A 1 105 ? 7.179 8.698 -1.734 1.00 93.94 105 PHE A O 1
ATOM 793 N N . SER A 1 106 ? 8.823 9.712 -0.591 1.00 94.81 106 SER A N 1
ATOM 794 C CA . SER A 1 106 ? 7.950 10.544 0.249 1.00 94.81 106 SER A CA 1
ATOM 795 C C . SER A 1 106 ? 6.933 11.362 -0.551 1.00 94.81 106 SER A C 1
ATOM 797 O O . SER A 1 106 ? 5.761 11.408 -0.191 1.00 94.81 106 SER A O 1
ATOM 799 N N . GLN A 1 107 ? 7.319 11.940 -1.691 1.00 95.44 107 GLN A N 1
ATOM 800 C CA . GLN A 1 107 ? 6.405 12.771 -2.486 1.00 95.44 107 GLN A CA 1
ATOM 801 C C . GLN A 1 107 ? 5.201 12.008 -3.072 1.00 95.44 107 GLN A C 1
ATOM 803 O O . GLN A 1 107 ? 4.208 12.641 -3.431 1.00 95.44 107 GLN A O 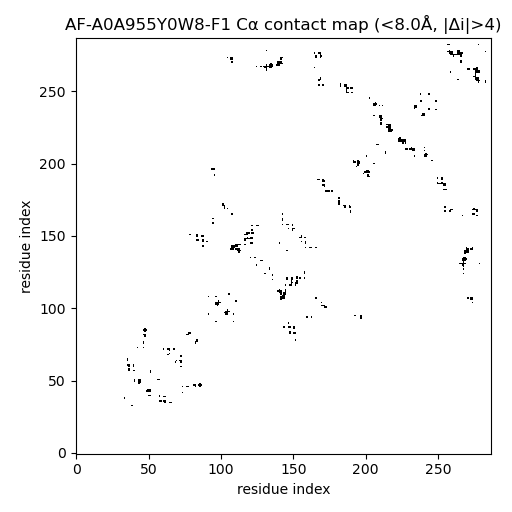1
ATOM 808 N N . CYS A 1 108 ? 5.277 10.679 -3.199 1.00 97.25 108 CYS A N 1
ATOM 809 C CA . CYS A 1 108 ? 4.160 9.850 -3.660 1.00 97.25 108 CYS A CA 1
ATOM 810 C C . CYS A 1 108 ? 3.393 9.198 -2.496 1.00 97.25 108 CYS A C 1
ATOM 812 O O . CYS A 1 108 ? 2.185 9.024 -2.594 1.00 97.25 108 CYS A O 1
ATOM 814 N N . PHE A 1 109 ? 4.061 8.857 -1.388 1.00 97.62 109 PHE A N 1
ATOM 815 C CA . PHE A 1 109 ? 3.445 8.106 -0.279 1.00 97.62 109 PHE A CA 1
ATOM 816 C C . PHE A 1 109 ? 3.145 8.930 0.982 1.00 97.62 109 PHE A C 1
ATOM 818 O O . PHE A 1 109 ? 2.497 8.427 1.893 1.00 97.62 109 PHE A O 1
ATOM 825 N N . GLN A 1 110 ? 3.564 10.196 1.051 1.00 95.62 110 GLN A N 1
ATOM 826 C CA . GLN A 1 110 ? 3.307 11.075 2.205 1.00 95.62 110 GLN A CA 1
ATOM 827 C C . GLN A 1 110 ? 2.477 12.308 1.842 1.00 95.62 110 GLN A C 1
ATOM 829 O O . GLN A 1 110 ? 1.634 12.735 2.630 1.00 95.62 110 GLN A O 1
ATOM 834 N N . ASN A 1 111 ? 2.689 12.876 0.653 1.00 96.31 111 ASN A N 1
ATOM 835 C CA . ASN A 1 111 ? 1.964 14.069 0.225 1.00 96.31 111 ASN A CA 1
ATOM 836 C C . ASN A 1 111 ? 0.540 13.713 -0.194 1.00 96.31 111 ASN A C 1
ATOM 838 O O . ASN A 1 111 ? 0.352 12.842 -1.038 1.00 96.31 111 ASN A O 1
ATOM 842 N N . ARG A 1 112 ? -0.442 14.430 0.349 1.00 96.81 112 ARG A N 1
ATOM 843 C CA . ARG A 1 112 ? -1.861 14.300 -0.001 1.00 96.81 112 ARG A CA 1
ATOM 844 C C . ARG A 1 112 ? -2.258 15.420 -0.950 1.00 96.81 112 ARG A C 1
ATOM 846 O O . ARG A 1 112 ? -1.919 16.576 -0.688 1.00 96.81 112 ARG A O 1
ATOM 853 N N . LEU A 1 113 ? -2.939 15.078 -2.034 1.00 97.69 113 LEU A N 1
ATOM 854 C CA . LEU A 1 113 ? -3.495 16.041 -2.989 1.00 97.69 113 LEU A CA 1
ATOM 855 C C . LEU A 1 113 ? -5.020 16.083 -2.925 1.00 97.69 113 LEU A C 1
ATOM 857 O O . LEU A 1 113 ? -5.614 17.093 -3.297 1.00 97.69 113 LEU A O 1
ATOM 861 N N . VAL A 1 114 ? -5.642 15.012 -2.435 1.00 96.81 114 VAL A N 1
ATOM 862 C CA . VAL A 1 114 ? -7.094 14.899 -2.314 1.00 96.81 114 VAL A CA 1
ATOM 863 C C . VAL A 1 114 ? -7.532 15.383 -0.931 1.00 96.81 114 VAL A C 1
ATOM 865 O O . VAL A 1 114 ? -6.916 15.056 0.082 1.00 96.81 114 VAL A O 1
ATOM 868 N N . ALA A 1 115 ? -8.590 16.196 -0.887 1.00 94.69 115 ALA A N 1
ATOM 869 C CA . ALA A 1 115 ? -9.089 16.791 0.354 1.00 94.69 115 ALA A CA 1
ATOM 870 C C . ALA A 1 115 ? -9.997 15.846 1.160 1.00 94.69 115 ALA A C 1
ATOM 872 O O . ALA A 1 115 ? -10.057 15.951 2.384 1.00 94.69 115 ALA A O 1
ATOM 873 N N . THR A 1 116 ? -10.713 14.949 0.480 1.00 95.12 116 THR A N 1
ATOM 874 C CA . THR A 1 116 ? -11.740 14.077 1.064 1.00 95.12 116 THR A CA 1
ATOM 875 C C . THR A 1 116 ? -11.614 12.659 0.525 1.00 95.12 116 THR A C 1
ATOM 877 O O . THR A 1 116 ? -11.383 12.479 -0.665 1.00 95.12 116 THR A O 1
ATOM 880 N N . TYR A 1 117 ? -11.806 11.665 1.391 1.00 96.75 117 TYR A N 1
ATOM 881 C CA . TYR A 1 117 ? -11.722 10.246 1.047 1.00 96.75 117 TYR A CA 1
ATOM 882 C C . TYR A 1 117 ? -13.094 9.609 1.258 1.00 96.75 117 TYR A C 1
ATOM 884 O O . TYR A 1 117 ? -13.580 9.560 2.389 1.00 96.75 117 TYR A O 1
ATOM 892 N N . ASP A 1 118 ? -13.730 9.180 0.175 1.00 96.50 118 ASP A N 1
ATOM 893 C CA . ASP A 1 118 ? -15.091 8.626 0.152 1.00 96.50 118 ASP A CA 1
ATOM 894 C C . ASP A 1 118 ? -15.181 7.291 -0.610 1.00 96.50 118 ASP A C 1
ATOM 896 O O . ASP A 1 118 ? -16.263 6.718 -0.744 1.00 96.50 118 ASP A O 1
ATOM 900 N N . GLY A 1 119 ? -14.044 6.779 -1.083 1.00 97.75 119 GLY A N 1
ATOM 901 C CA . GLY A 1 119 ? -13.933 5.552 -1.860 1.00 97.75 119 GLY A CA 1
ATOM 902 C C . GLY A 1 119 ? -14.035 5.757 -3.374 1.00 97.75 119 GLY A C 1
ATOM 903 O O . GLY A 1 119 ? -13.839 4.797 -4.126 1.00 97.75 119 GLY A O 1
ATOM 904 N N . SER A 1 120 ? -14.339 6.969 -3.855 1.00 98.06 120 SER A N 1
ATOM 905 C CA . SER A 1 120 ? -14.530 7.234 -5.288 1.00 98.06 120 SER A CA 1
ATOM 906 C C . SER A 1 120 ? -13.246 7.074 -6.105 1.00 98.06 120 SER A C 1
ATOM 908 O O . SER A 1 120 ? -13.290 6.553 -7.221 1.00 98.06 120 SER A O 1
ATOM 910 N N . LEU A 1 121 ? -12.090 7.450 -5.551 1.00 98.44 121 LEU A N 1
ATOM 911 C CA . LEU A 1 121 ? -10.795 7.268 -6.207 1.00 98.44 121 LEU A CA 1
ATOM 912 C C . LEU A 1 121 ? -10.459 5.774 -6.346 1.00 98.44 121 LEU A C 1
ATOM 914 O O . LEU A 1 121 ? -10.002 5.319 -7.396 1.00 98.44 121 LEU A O 1
ATOM 918 N N . THR A 1 122 ? -10.734 4.990 -5.311 1.00 98.50 122 THR A N 1
ATOM 919 C CA . THR A 1 122 ? -10.517 3.539 -5.300 1.00 98.50 122 THR A CA 1
ATOM 920 C C . THR A 1 122 ? -11.412 2.845 -6.317 1.00 98.50 122 THR A C 1
ATOM 922 O O . THR A 1 122 ? -10.937 2.032 -7.113 1.00 98.50 122 THR A O 1
ATOM 925 N N . GLN A 1 123 ? -12.694 3.216 -6.352 1.00 98.12 123 GLN A N 1
ATOM 926 C CA . GLN A 1 123 ? -13.649 2.714 -7.340 1.00 98.12 123 GLN A CA 1
ATOM 927 C C . GLN A 1 123 ? -13.230 3.067 -8.769 1.00 98.12 123 GLN A C 1
ATOM 929 O O . GLN A 1 123 ? -13.332 2.218 -9.655 1.00 98.12 123 GLN A O 1
ATOM 934 N N . HIS A 1 124 ? -12.709 4.277 -8.994 1.00 97.88 124 HIS A N 1
ATOM 935 C CA . HIS A 1 124 ? -12.175 4.687 -10.294 1.00 97.88 124 HIS A CA 1
ATOM 936 C C . HIS A 1 124 ? -11.013 3.797 -10.741 1.00 97.88 124 HIS A C 1
ATOM 938 O O . HIS A 1 124 ? -11.045 3.248 -11.841 1.00 97.88 124 HIS A O 1
ATOM 944 N N . VAL A 1 125 ? -10.003 3.604 -9.886 1.00 97.69 125 VAL A N 1
ATOM 945 C CA . VAL A 1 125 ? -8.834 2.772 -10.221 1.00 97.69 125 VAL A CA 1
ATOM 946 C C . VAL A 1 125 ? -9.246 1.318 -10.471 1.00 97.69 125 VAL A C 1
ATOM 948 O O . VAL A 1 125 ? -8.772 0.712 -11.432 1.00 97.69 125 VAL A O 1
ATOM 951 N N . ARG A 1 126 ? -10.167 0.776 -9.663 1.00 97.25 126 ARG A N 1
ATOM 952 C CA . ARG A 1 126 ? -10.712 -0.581 -9.825 1.00 97.25 126 ARG A CA 1
ATOM 953 C C . ARG A 1 126 ? -11.514 -0.751 -11.117 1.00 97.25 126 ARG A C 1
ATOM 955 O O . ARG A 1 126 ? -11.416 -1.789 -11.764 1.00 97.25 126 ARG A O 1
ATOM 962 N N . GLY A 1 127 ? -12.351 0.231 -11.449 1.00 96.12 127 GLY A N 1
ATOM 963 C CA . GLY A 1 127 ? -13.279 0.180 -12.582 1.00 96.12 127 GLY A CA 1
ATOM 964 C C . GLY A 1 127 ? -12.652 0.552 -13.927 1.00 96.12 127 GLY A C 1
ATOM 965 O O . GLY A 1 127 ? -13.244 0.291 -14.974 1.00 96.12 127 GLY A O 1
ATOM 966 N N . ALA A 1 128 ? -11.464 1.154 -13.921 1.00 94.06 128 ALA A N 1
ATOM 967 C CA . ALA A 1 128 ? -10.757 1.535 -15.132 1.00 94.06 128 ALA A CA 1
ATOM 968 C C . ALA A 1 128 ? -10.313 0.304 -15.939 1.00 94.06 128 ALA A C 1
ATOM 970 O O . ALA A 1 128 ? -9.508 -0.501 -15.474 1.00 94.06 128 ALA A O 1
ATOM 971 N N . ALA A 1 129 ? -10.779 0.208 -17.188 1.00 85.25 129 ALA A N 1
ATOM 972 C CA . ALA A 1 129 ? -10.400 -0.872 -18.103 1.00 85.25 129 ALA A CA 1
ATOM 973 C C . ALA A 1 129 ? -8.888 -0.892 -18.393 1.00 85.25 129 ALA A C 1
ATOM 975 O O . ALA A 1 129 ? -8.288 -1.957 -18.514 1.00 85.25 129 ALA A O 1
ATOM 976 N N . GLU A 1 130 ? -8.266 0.289 -18.475 1.00 89.19 130 GLU A N 1
ATOM 977 C CA . GLU A 1 130 ? -6.826 0.436 -18.665 1.00 89.19 130 GLU A CA 1
ATOM 978 C C . GLU A 1 130 ? -6.262 1.580 -17.813 1.00 89.19 130 GLU A C 1
ATOM 980 O O . GLU A 1 130 ? -6.864 2.660 -17.759 1.00 89.19 130 GLU A O 1
ATOM 985 N N . PRO A 1 131 ? -5.061 1.419 -17.228 1.00 93.06 131 PRO A N 1
ATOM 986 C CA . PRO A 1 131 ? -4.426 2.473 -16.443 1.00 93.06 131 PRO A CA 1
ATOM 987 C C . PRO A 1 131 ? -4.030 3.691 -17.286 1.00 93.06 131 PRO A C 1
ATOM 989 O O . PRO A 1 131 ? -3.907 4.788 -16.763 1.00 93.06 131 PRO A O 1
ATOM 992 N N . TRP A 1 132 ? -3.804 3.557 -18.591 1.00 91.12 132 TRP A N 1
ATOM 993 C CA . TRP A 1 132 ? -3.154 4.621 -19.372 1.00 91.12 132 TRP A CA 1
ATOM 994 C C . TRP A 1 132 ? -4.105 5.692 -19.902 1.00 91.12 132 TRP A C 1
ATOM 996 O O . TRP A 1 132 ? -3.676 6.826 -20.106 1.00 91.12 132 TRP A O 1
ATOM 1006 N N . ASN A 1 133 ? -5.370 5.329 -20.114 1.00 87.38 133 ASN A N 1
ATOM 1007 C CA . ASN A 1 133 ? -6.374 6.156 -20.788 1.00 87.38 133 ASN A CA 1
ATOM 1008 C C . ASN A 1 133 ? -7.575 6.483 -19.889 1.00 87.38 133 ASN A C 1
ATOM 1010 O O . ASN A 1 133 ? -8.595 6.965 -20.372 1.00 87.38 133 ASN A O 1
ATOM 1014 N N . SER A 1 134 ? -7.436 6.246 -18.584 1.00 93.12 134 SER A N 1
ATOM 1015 C CA . SER A 1 134 ? -8.501 6.438 -17.596 1.00 93.12 134 SER A CA 1
ATOM 1016 C C . SER A 1 134 ? -8.044 7.395 -16.488 1.00 93.12 134 SER A C 1
ATOM 1018 O O . SER A 1 134 ? -7.914 6.972 -15.337 1.00 93.12 134 SER A O 1
ATOM 1020 N N . PRO A 1 135 ? -7.700 8.662 -16.798 1.00 95.56 135 PRO A N 1
ATOM 1021 C CA . PRO A 1 135 ? -7.359 9.622 -15.758 1.00 95.56 135 PRO A CA 1
ATOM 1022 C C . PRO A 1 135 ? -8.562 9.853 -14.841 1.00 95.56 135 PRO A C 1
ATOM 1024 O O . PRO A 1 135 ? -9.698 9.892 -15.309 1.00 95.56 135 PRO A O 1
ATOM 1027 N N . TRP A 1 136 ? -8.305 10.009 -13.546 1.00 96.44 136 TRP A N 1
ATOM 1028 C CA . TRP A 1 136 ? -9.340 10.396 -12.597 1.00 96.44 136 TRP A CA 1
ATOM 1029 C C . TRP A 1 136 ? -9.836 11.813 -12.907 1.00 96.44 136 TRP A C 1
ATOM 1031 O O . TRP A 1 136 ? -9.049 12.739 -13.121 1.00 96.44 136 TRP A O 1
ATOM 1041 N N . ASP A 1 137 ? -11.151 11.973 -12.980 1.00 94.38 137 ASP A N 1
ATOM 1042 C CA . ASP A 1 137 ? -11.828 13.189 -13.435 1.00 94.38 137 ASP A CA 1
ATOM 1043 C C . ASP A 1 137 ? -11.747 14.340 -12.423 1.00 94.38 137 ASP A C 1
ATOM 1045 O O . ASP A 1 137 ? -11.798 15.509 -12.807 1.00 94.38 137 ASP A O 1
ATOM 1049 N N . GLN A 1 138 ? -11.533 14.023 -11.146 1.00 94.81 138 GLN A N 1
ATOM 1050 C CA . GLN A 1 138 ? -11.356 15.008 -10.074 1.00 94.81 138 GLN A CA 1
ATOM 1051 C C . GLN A 1 138 ? -9.911 15.530 -9.948 1.00 94.81 138 GLN A C 1
ATOM 1053 O O . GLN A 1 138 ? -9.626 16.379 -9.102 1.00 94.81 138 GLN A O 1
ATOM 1058 N N . GLY A 1 139 ? -8.992 15.068 -10.804 1.00 94.81 139 GLY A N 1
ATOM 1059 C CA . GLY A 1 139 ? -7.622 15.573 -10.892 1.00 94.81 139 GLY A CA 1
ATOM 1060 C C . GLY A 1 139 ? -6.555 14.516 -10.615 1.00 94.81 139 GLY A C 1
ATOM 1061 O O . GLY A 1 139 ? -6.745 13.324 -10.829 1.00 94.81 139 GLY A O 1
ATOM 1062 N N . SER A 1 140 ? -5.372 14.961 -10.185 1.00 96.69 140 SER A N 1
ATOM 1063 C CA . SER A 1 140 ? -4.265 14.059 -9.850 1.00 96.69 140 SER A CA 1
ATOM 1064 C C . SER A 1 140 ? -4.280 13.658 -8.382 1.00 96.69 140 SER A C 1
ATOM 1066 O O . SER A 1 140 ? -4.513 14.501 -7.521 1.00 96.69 140 SER A O 1
ATOM 1068 N N . PHE A 1 141 ? -3.884 12.422 -8.100 1.00 98.38 141 PHE A N 1
ATOM 1069 C CA . PHE A 1 141 ? -3.786 11.873 -6.748 1.00 98.38 141 PHE A CA 1
ATOM 1070 C C . PHE A 1 141 ? -2.423 11.210 -6.523 1.00 98.38 141 PHE A C 1
ATOM 1072 O O . PHE A 1 141 ? -1.739 10.834 -7.479 1.00 98.38 141 PHE A O 1
ATOM 1079 N N . THR A 1 142 ? -1.996 11.060 -5.274 1.00 98.44 142 THR A N 1
ATOM 1080 C CA . THR A 1 142 ? -0.786 10.295 -4.928 1.00 98.44 142 THR A CA 1
ATOM 1081 C C . THR A 1 142 ? -1.139 8.903 -4.397 1.00 98.44 142 THR A C 1
ATOM 1083 O O . THR A 1 142 ? -2.303 8.592 -4.150 1.00 98.44 142 THR A O 1
ATOM 1086 N N . MET A 1 143 ? -0.139 8.051 -4.156 1.00 98.44 143 MET A N 1
ATOM 1087 C CA . MET A 1 143 ? -0.381 6.792 -3.443 1.00 98.44 143 MET A CA 1
ATOM 1088 C C . MET A 1 143 ? -0.829 7.019 -1.993 1.00 98.44 143 MET A C 1
ATOM 1090 O O . MET A 1 143 ? -1.560 6.192 -1.459 1.00 98.44 143 MET A O 1
ATOM 1094 N N . ALA A 1 144 ? -0.449 8.140 -1.368 1.00 98.31 144 ALA A N 1
ATOM 1095 C CA . ALA A 1 144 ? -0.934 8.512 -0.037 1.00 98.31 144 ALA A CA 1
ATOM 1096 C C . ALA A 1 144 ? -2.449 8.766 -0.017 1.00 98.31 144 ALA A C 1
ATOM 1098 O O . ALA A 1 144 ? -3.095 8.496 0.998 1.00 98.31 144 ALA A O 1
ATOM 1099 N N . ASP A 1 145 ? -2.991 9.299 -1.117 1.00 98.56 145 ASP A N 1
ATOM 1100 C CA . ASP A 1 145 ? -4.427 9.508 -1.299 1.00 98.56 145 ASP A CA 1
ATOM 1101 C C . ASP A 1 145 ? -5.136 8.179 -1.572 1.00 98.56 145 ASP A C 1
ATOM 1103 O O . ASP A 1 145 ? -6.094 7.846 -0.879 1.00 98.56 145 ASP A O 1
ATOM 1107 N N . LEU A 1 146 ? -4.618 7.383 -2.517 1.00 98.56 146 LEU A N 1
ATOM 1108 C CA . LEU A 1 146 ? -5.216 6.096 -2.884 1.00 98.56 146 LEU A CA 1
ATOM 1109 C C . LEU A 1 146 ? -5.251 5.111 -1.711 1.00 98.56 146 LEU A C 1
ATOM 1111 O O . LEU A 1 146 ? -6.244 4.419 -1.534 1.00 98.56 146 LEU A O 1
ATOM 1115 N N . LEU A 1 147 ? -4.200 5.055 -0.887 1.00 98.44 147 LEU A N 1
ATOM 1116 C CA . LEU A 1 147 ? -4.177 4.203 0.306 1.00 98.44 147 LEU A CA 1
ATOM 1117 C C . LEU A 1 147 ? -5.297 4.556 1.287 1.00 98.44 147 LEU A C 1
ATOM 1119 O O . LEU A 1 147 ? -5.960 3.665 1.807 1.00 98.44 147 LEU A O 1
ATOM 1123 N N . ARG A 1 148 ? -5.513 5.850 1.540 1.00 98.38 148 ARG A N 1
ATOM 1124 C CA . ARG A 1 148 ? -6.556 6.312 2.464 1.00 98.38 148 ARG A CA 1
ATOM 1125 C C . ARG A 1 148 ? -7.944 6.051 1.914 1.00 98.38 148 ARG A C 1
ATOM 1127 O O . ARG A 1 148 ? -8.796 5.537 2.631 1.00 98.38 148 ARG A O 1
ATOM 1134 N N . ASP A 1 149 ? -8.144 6.369 0.643 1.00 98.50 149 ASP A N 1
ATOM 1135 C CA . ASP A 1 149 ? -9.414 6.137 -0.027 1.00 98.50 149 ASP A CA 1
ATOM 1136 C C . ASP A 1 149 ? -9.756 4.639 -0.094 1.00 98.50 149 ASP A C 1
ATOM 1138 O O . ASP A 1 149 ? -10.903 4.259 0.132 1.00 98.50 149 ASP A O 1
ATOM 1142 N N . ALA A 1 150 ? -8.749 3.778 -0.275 1.00 98.50 150 ALA A N 1
ATOM 1143 C CA . ALA A 1 150 ? -8.913 2.327 -0.298 1.00 98.50 150 ALA A CA 1
ATOM 1144 C C . ALA A 1 150 ? -9.284 1.743 1.069 1.00 98.50 150 ALA A C 1
ATOM 1146 O O . ALA A 1 150 ? -10.052 0.787 1.132 1.00 98.50 150 ALA A O 1
ATOM 1147 N N . ILE A 1 151 ? -8.784 2.328 2.164 1.00 98.12 151 ILE A N 1
ATOM 1148 C CA . ILE A 1 151 ? -9.210 1.963 3.524 1.00 98.12 151 ILE A CA 1
ATOM 1149 C C . ILE A 1 151 ? -10.682 2.334 3.734 1.00 98.12 151 ILE A C 1
ATOM 1151 O O . ILE A 1 151 ? -11.436 1.549 4.304 1.00 98.12 151 ILE A O 1
ATOM 1155 N N . VAL A 1 152 ? -11.109 3.510 3.263 1.00 97.44 152 VAL A N 1
ATOM 1156 C CA . VAL A 1 152 ? -12.516 3.940 3.355 1.00 97.44 152 VAL A CA 1
ATOM 1157 C C . VAL A 1 152 ? -13.427 3.038 2.515 1.00 97.44 152 VAL A C 1
ATOM 1159 O O . VAL A 1 152 ? -14.521 2.694 2.965 1.00 97.44 152 VAL A O 1
ATOM 1162 N N . ALA A 1 153 ? -12.964 2.629 1.332 1.00 97.44 153 ALA A N 1
ATOM 1163 C CA . ALA A 1 153 ? -13.670 1.725 0.426 1.00 97.44 153 ALA A CA 1
ATOM 1164 C C . ALA A 1 153 ? -13.622 0.240 0.834 1.00 97.44 153 ALA A C 1
ATOM 1166 O O . ALA A 1 153 ? -14.329 -0.557 0.222 1.00 97.44 153 ALA A O 1
ATOM 1167 N N . ASP A 1 154 ? -12.800 -0.125 1.826 1.00 96.94 154 ASP A N 1
ATOM 1168 C CA . ASP A 1 154 ? -12.500 -1.513 2.211 1.00 96.94 154 ASP A CA 1
ATOM 1169 C C . ASP A 1 154 ? -12.022 -2.380 1.025 1.00 96.94 154 ASP A C 1
ATOM 1171 O O . ASP A 1 154 ? -12.442 -3.519 0.827 1.00 96.94 154 ASP A O 1
ATOM 1175 N N . ASP A 1 155 ? -11.144 -1.817 0.186 1.00 97.69 155 ASP A N 1
ATOM 1176 C CA . ASP A 1 155 ? -10.612 -2.487 -1.006 1.00 97.69 155 ASP A CA 1
ATOM 1177 C C . ASP A 1 155 ? -9.099 -2.292 -1.138 1.00 97.69 155 ASP A C 1
ATOM 1179 O O . ASP A 1 155 ? -8.588 -1.464 -1.897 1.00 97.69 155 ASP A O 1
ATOM 1183 N N . LEU A 1 156 ? -8.359 -3.097 -0.377 1.00 96.94 156 LEU A N 1
ATOM 1184 C CA . LEU A 1 156 ? -6.899 -3.042 -0.344 1.00 96.94 156 LEU A CA 1
ATOM 1185 C C . LEU A 1 156 ? -6.231 -3.657 -1.581 1.00 96.94 156 LEU A C 1
ATOM 1187 O O . LEU A 1 156 ? -5.032 -3.464 -1.770 1.00 96.94 156 LEU A O 1
ATOM 1191 N N . ALA A 1 157 ? -6.958 -4.351 -2.460 1.00 96.50 157 ALA A N 1
ATOM 1192 C CA . ALA A 1 157 ? -6.356 -4.899 -3.678 1.00 96.50 157 ALA A CA 1
ATOM 1193 C C . ALA A 1 157 ? -5.858 -3.779 -4.611 1.00 96.50 157 ALA A C 1
ATOM 1195 O O . ALA A 1 157 ? -4.797 -3.890 -5.234 1.00 96.50 157 ALA A O 1
ATOM 1196 N N . VAL A 1 158 ? -6.598 -2.670 -4.649 1.00 97.56 158 VAL A N 1
ATOM 1197 C CA . VAL A 1 158 ? -6.329 -1.508 -5.500 1.00 97.56 158 VAL A CA 1
ATOM 1198 C C . VAL A 1 158 ? -4.967 -0.852 -5.218 1.00 97.56 158 VAL A C 1
ATOM 1200 O O . VAL A 1 158 ? -4.166 -0.729 -6.152 1.00 97.56 158 VAL A O 1
ATOM 1203 N N . PRO A 1 159 ? -4.625 -0.445 -3.977 1.00 97.69 159 PRO A N 1
ATOM 1204 C CA . PRO A 1 159 ? -3.320 0.148 -3.705 1.00 97.69 159 PRO A CA 1
ATOM 1205 C C . PRO A 1 159 ? -2.159 -0.830 -3.913 1.00 97.69 159 PRO A C 1
ATOM 1207 O O . PRO A 1 159 ? -1.088 -0.385 -4.323 1.00 97.69 159 PRO A O 1
ATOM 1210 N N . PHE A 1 160 ? -2.346 -2.140 -3.708 1.00 96.81 160 PHE A N 1
ATOM 1211 C CA . PHE A 1 160 ? 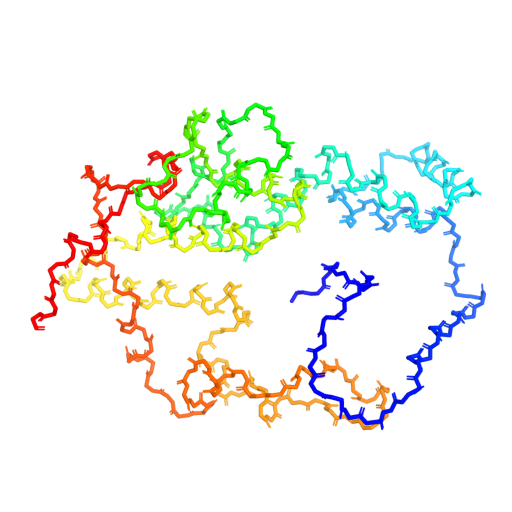-1.319 -3.127 -4.061 1.00 96.81 160 PHE A CA 1
ATOM 1212 C C . PHE A 1 160 ? -1.054 -3.109 -5.571 1.00 96.81 160 PHE A C 1
ATOM 1214 O O . PHE A 1 160 ? 0.088 -2.936 -5.992 1.00 96.81 160 PHE A O 1
ATOM 1221 N N . GLN A 1 161 ? -2.091 -3.179 -6.407 1.00 95.06 161 GLN A N 1
ATOM 1222 C CA . GLN A 1 161 ? -1.924 -3.094 -7.861 1.00 95.06 161 GLN A CA 1
ATOM 1223 C C . GLN A 1 161 ? -1.245 -1.782 -8.292 1.00 95.06 161 GLN A C 1
ATOM 1225 O O . GLN A 1 161 ? -0.301 -1.801 -9.085 1.00 95.06 161 GLN A O 1
ATOM 1230 N N . ALA A 1 162 ? -1.692 -0.641 -7.765 1.00 97.06 162 ALA A N 1
ATOM 1231 C CA . ALA A 1 162 ? -1.124 0.662 -8.108 1.00 97.06 162 ALA A CA 1
ATOM 1232 C C . ALA A 1 162 ? 0.334 0.821 -7.637 1.00 97.06 162 ALA A C 1
ATOM 1234 O O . ALA A 1 162 ? 1.146 1.450 -8.324 1.00 97.06 162 ALA A O 1
ATOM 1235 N N . HIS A 1 163 ? 0.700 0.200 -6.509 1.00 97.00 163 HIS A N 1
ATOM 1236 C CA . HIS A 1 163 ? 2.063 0.228 -5.982 1.00 97.00 163 HIS A CA 1
ATOM 1237 C C . HIS A 1 163 ? 3.087 -0.361 -6.967 1.00 97.00 163 HIS A C 1
ATOM 1239 O O . HIS A 1 163 ? 4.192 0.174 -7.059 1.00 97.00 163 HIS A O 1
ATOM 1245 N N . LEU A 1 164 ? 2.727 -1.376 -7.766 1.00 94.50 164 LEU A N 1
ATOM 1246 C CA . LEU A 1 164 ? 3.612 -1.933 -8.806 1.00 94.50 164 LEU A CA 1
ATOM 1247 C C . LEU A 1 164 ? 4.094 -0.858 -9.783 1.00 94.50 164 LEU A C 1
ATOM 1249 O O . LEU A 1 164 ? 5.287 -0.771 -10.082 1.00 94.50 164 LEU A O 1
ATOM 1253 N N . TYR A 1 165 ? 3.176 -0.007 -10.242 1.00 94.31 165 TYR A N 1
ATOM 1254 C CA . TYR A 1 165 ? 3.493 1.073 -11.169 1.00 94.31 165 TYR A CA 1
ATOM 1255 C C . TYR A 1 165 ? 4.350 2.151 -10.509 1.00 94.31 165 TYR A C 1
ATOM 1257 O O . TYR A 1 165 ? 5.372 2.557 -11.065 1.00 94.31 165 TYR A O 1
ATOM 1265 N N . ALA A 1 166 ? 3.968 2.582 -9.304 1.00 94.81 166 ALA A N 1
ATOM 1266 C CA . ALA A 1 166 ? 4.721 3.585 -8.558 1.00 94.81 166 ALA A CA 1
ATOM 1267 C C . ALA A 1 166 ? 6.165 3.111 -8.313 1.00 94.81 166 ALA A C 1
ATOM 1269 O O . ALA A 1 166 ? 7.124 3.843 -8.564 1.00 94.81 166 ALA A O 1
ATOM 1270 N N . ARG A 1 167 ? 6.335 1.859 -7.875 1.00 93.25 167 ARG A N 1
ATOM 1271 C CA . ARG A 1 167 ? 7.641 1.243 -7.629 1.00 93.25 167 ARG A CA 1
ATOM 1272 C C . ARG A 1 167 ? 8.474 1.129 -8.903 1.00 93.25 167 ARG A C 1
ATOM 1274 O O . ARG A 1 167 ? 9.679 1.365 -8.852 1.00 93.25 167 ARG A O 1
ATOM 1281 N N . MET A 1 168 ? 7.853 0.812 -10.041 1.00 92.50 168 MET A N 1
ATOM 1282 C CA . MET A 1 168 ? 8.557 0.697 -11.324 1.00 92.50 168 MET A CA 1
ATOM 1283 C C . MET A 1 168 ? 9.168 2.035 -11.746 1.00 92.50 168 MET A C 1
ATOM 1285 O O . MET A 1 168 ? 10.237 2.069 -12.345 1.00 92.50 168 MET A O 1
ATOM 1289 N N . ALA A 1 169 ? 8.540 3.150 -11.371 1.00 91.00 169 ALA A N 1
ATOM 1290 C CA . ALA A 1 169 ? 9.064 4.482 -11.641 1.00 91.00 169 ALA A CA 1
ATOM 1291 C C . ALA A 1 169 ? 10.190 4.928 -10.681 1.00 91.00 169 ALA A C 1
ATOM 1293 O O . ALA A 1 169 ? 10.715 6.036 -10.824 1.00 91.00 169 ALA A O 1
ATOM 1294 N N . ARG A 1 170 ? 10.574 4.091 -9.705 1.00 91.50 170 ARG A N 1
ATOM 1295 C CA . ARG A 1 170 ? 11.668 4.331 -8.743 1.00 91.50 170 ARG A CA 1
ATOM 1296 C C . ARG A 1 170 ? 12.673 3.169 -8.732 1.00 91.50 170 ARG A C 1
ATOM 1298 O O . ARG A 1 170 ? 12.804 2.467 -7.722 1.00 91.50 170 ARG A O 1
ATOM 1305 N N . PRO A 1 171 ? 13.391 2.947 -9.845 1.00 91.69 171 PRO A N 1
ATOM 1306 C CA . PRO A 1 171 ? 14.408 1.905 -9.923 1.00 91.69 171 PRO A CA 1
ATOM 1307 C C . PRO A 1 171 ? 15.601 2.187 -9.016 1.00 91.69 171 PRO A C 1
ATOM 1309 O O . PRO A 1 171 ? 15.834 3.315 -8.584 1.00 91.69 171 PRO A O 1
ATOM 1312 N N . VAL A 1 172 ? 16.435 1.165 -8.829 1.00 91.00 172 VAL A N 1
ATOM 1313 C CA . VAL A 1 172 ? 17.825 1.403 -8.437 1.00 91.00 172 VAL A CA 1
ATOM 1314 C C . VAL A 1 172 ? 18.567 2.147 -9.559 1.00 91.00 172 VAL A C 1
ATOM 1316 O O . VAL A 1 172 ? 18.396 1.873 -10.756 1.00 91.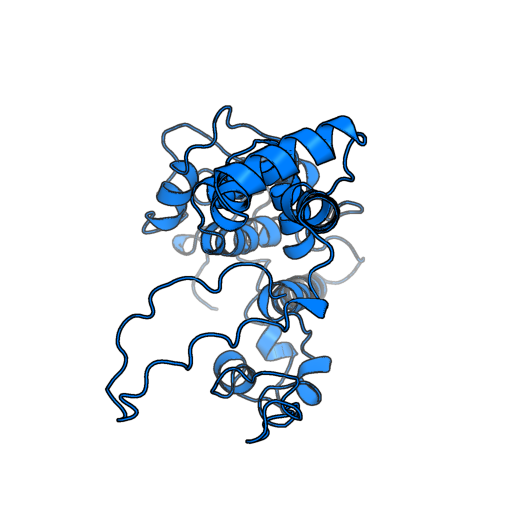00 172 VAL A O 1
ATOM 1319 N N . THR A 1 173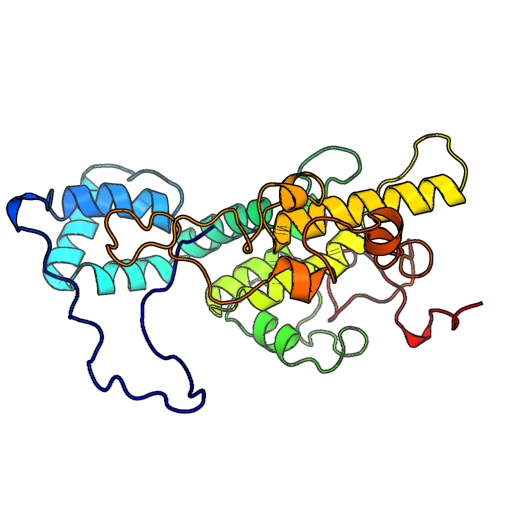 ? 19.379 3.119 -9.163 1.00 87.75 173 THR A N 1
ATOM 1320 C CA . THR A 1 173 ? 20.204 3.954 -10.042 1.00 87.75 173 THR A CA 1
ATOM 1321 C C . THR A 1 173 ? 21.659 3.918 -9.584 1.00 87.75 173 THR A C 1
ATOM 1323 O O . THR A 1 173 ? 21.929 3.644 -8.418 1.00 87.75 173 THR A O 1
ATOM 1326 N N . GLY A 1 174 ? 22.598 4.240 -10.477 1.00 75.38 174 GLY A N 1
ATOM 1327 C CA . GLY A 1 174 ? 24.028 4.255 -10.147 1.00 75.38 174 GLY A CA 1
ATOM 1328 C C . GLY A 1 174 ? 24.652 2.855 -10.118 1.00 75.38 174 GLY A C 1
ATOM 1329 O O . GLY A 1 174 ? 24.121 1.943 -10.737 1.00 75.38 174 GLY A O 1
ATOM 1330 N N . ALA A 1 175 ? 25.781 2.712 -9.415 1.00 76.50 175 ALA A N 1
ATOM 1331 C CA . ALA A 1 175 ? 26.645 1.521 -9.281 1.00 76.50 175 ALA A CA 1
ATOM 1332 C C . ALA A 1 175 ? 27.874 1.410 -10.210 1.00 76.50 175 ALA A C 1
ATOM 1334 O O . ALA A 1 175 ? 28.662 0.494 -10.022 1.00 76.50 175 ALA A O 1
ATOM 1335 N N . ASN A 1 176 ? 28.122 2.357 -11.128 1.00 88.25 176 ASN A N 1
ATOM 1336 C CA . ASN A 1 176 ? 29.306 2.332 -12.017 1.00 88.25 176 ASN A CA 1
ATOM 1337 C C . ASN A 1 176 ? 29.468 1.000 -12.789 1.00 88.25 176 ASN A C 1
ATOM 1339 O O . ASN A 1 176 ? 30.573 0.488 -12.955 1.00 88.25 176 ASN A O 1
ATOM 1343 N N . VAL A 1 177 ? 28.343 0.439 -13.235 1.00 93.31 177 VAL A N 1
ATOM 1344 C CA . VAL A 1 177 ? 28.256 -0.814 -13.996 1.00 93.31 177 VAL A CA 1
ATOM 1345 C C . VAL A 1 177 ? 27.807 -0.548 -15.434 1.00 93.31 177 VAL A C 1
ATOM 1347 O O . VAL A 1 177 ? 27.371 0.559 -15.768 1.00 93.31 177 VAL A O 1
ATOM 1350 N N . SER A 1 178 ? 27.898 -1.563 -16.295 1.00 94.06 178 SER A N 1
ATOM 1351 C CA . SER A 1 178 ? 27.354 -1.489 -17.657 1.00 94.06 178 SER A CA 1
ATOM 1352 C C . SER A 1 178 ? 25.829 -1.280 -17.652 1.00 94.06 178 SER A C 1
ATOM 1354 O O . SER A 1 178 ? 25.151 -1.555 -16.663 1.00 94.06 178 SER A O 1
ATOM 1356 N N . LEU A 1 179 ? 25.256 -0.813 -18.769 1.00 90.81 179 LEU A N 1
ATOM 1357 C CA . LEU A 1 179 ? 23.798 -0.647 -18.884 1.00 90.81 179 LEU A CA 1
ATOM 1358 C C . LEU A 1 179 ? 23.040 -1.975 -18.752 1.00 90.81 179 LEU A C 1
ATOM 1360 O O . LEU A 1 179 ? 21.948 -2.002 -18.189 1.00 90.81 179 LEU A O 1
ATOM 1364 N N . GLU A 1 180 ? 23.626 -3.062 -19.252 1.00 91.62 180 GLU A N 1
ATOM 1365 C CA . GLU A 1 180 ? 23.065 -4.409 -19.147 1.00 91.62 180 GLU A CA 1
ATOM 1366 C C . GLU A 1 180 ? 23.040 -4.887 -17.693 1.00 91.62 180 GLU A C 1
ATOM 1368 O O . GLU A 1 180 ? 22.010 -5.338 -17.194 1.00 91.62 180 GLU A O 1
ATOM 1373 N N . GLU A 1 181 ? 24.147 -4.704 -16.978 1.00 93.56 181 GLU A N 1
ATOM 1374 C CA . GLU A 1 181 ? 24.250 -5.060 -15.564 1.00 93.56 181 GLU A CA 1
ATOM 1375 C C . GLU A 1 181 ? 23.349 -4.177 -14.689 1.00 93.56 181 GLU A C 1
ATOM 1377 O O . GLU A 1 181 ? 22.714 -4.658 -13.749 1.00 93.56 181 GLU A O 1
ATOM 1382 N N . LEU A 1 182 ? 23.200 -2.894 -15.032 1.00 93.25 182 LEU A N 1
ATOM 1383 C CA . LEU A 1 182 ? 22.246 -2.008 -14.370 1.00 93.25 182 LEU A CA 1
ATOM 1384 C C . LEU A 1 182 ? 20.799 -2.478 -14.574 1.00 93.25 182 LEU A C 1
ATOM 1386 O O . LEU A 1 182 ? 20.014 -2.457 -13.625 1.00 93.25 182 LEU A O 1
ATOM 1390 N N . GLU A 1 183 ? 20.428 -2.906 -15.782 1.00 93.06 183 GLU A N 1
ATOM 1391 C CA . GLU A 1 183 ? 19.103 -3.480 -16.037 1.00 93.06 183 GLU A CA 1
ATOM 1392 C C . GLU A 1 183 ? 18.899 -4.777 -15.250 1.00 93.06 183 GLU A C 1
ATOM 1394 O O . GLU A 1 183 ? 17.871 -4.927 -14.590 1.00 93.06 183 GLU A O 1
ATOM 1399 N N . TYR A 1 184 ? 19.885 -5.676 -15.234 1.00 93.38 184 TYR A N 1
ATOM 1400 C CA . TYR A 1 184 ? 19.839 -6.884 -14.410 1.00 93.38 184 TYR A CA 1
ATOM 1401 C C . TYR A 1 184 ? 19.574 -6.551 -12.933 1.00 93.38 184 TYR A C 1
ATOM 1403 O O . TYR A 1 184 ? 18.623 -7.070 -12.341 1.00 93.38 184 TYR A O 1
ATOM 1411 N N . ASN A 1 185 ? 20.337 -5.615 -12.363 1.00 94.38 185 ASN A N 1
ATOM 1412 C CA . ASN A 1 185 ? 20.186 -5.184 -10.972 1.00 94.38 185 ASN A CA 1
ATOM 1413 C C . ASN A 1 185 ? 18.807 -4.570 -10.694 1.00 94.38 185 ASN A C 1
ATOM 1415 O O . ASN A 1 185 ? 18.233 -4.795 -9.627 1.00 94.38 185 ASN A O 1
ATOM 1419 N N . ARG A 1 186 ? 18.236 -3.827 -11.649 1.00 94.56 186 ARG A N 1
ATOM 1420 C CA . ARG A 1 186 ? 16.879 -3.270 -11.536 1.00 94.56 186 ARG A CA 1
ATOM 1421 C C . ARG A 1 186 ? 15.813 -4.352 -11.494 1.00 94.56 186 ARG A C 1
ATOM 1423 O O . ARG A 1 186 ? 14.939 -4.279 -10.632 1.00 94.56 186 ARG A O 1
ATOM 1430 N N . ARG A 1 187 ? 15.907 -5.359 -12.364 1.00 94.81 187 ARG A N 1
ATOM 1431 C CA . ARG A 1 187 ? 14.973 -6.494 -12.385 1.00 94.81 187 ARG A CA 1
ATOM 1432 C C . ARG A 1 187 ? 15.001 -7.268 -11.074 1.00 94.81 187 ARG A C 1
ATOM 1434 O O . ARG A 1 187 ? 13.949 -7.511 -10.493 1.00 94.81 187 ARG A O 1
ATOM 1441 N N . VAL A 1 188 ? 16.201 -7.608 -10.595 1.00 94.69 188 VAL A N 1
ATOM 1442 C CA . VAL A 1 188 ? 16.381 -8.321 -9.322 1.00 94.69 188 VAL A CA 1
ATOM 1443 C C . VAL A 1 188 ? 15.833 -7.476 -8.175 1.00 94.69 188 VAL A C 1
ATOM 1445 O O . VAL A 1 188 ? 15.000 -7.945 -7.414 1.00 94.69 188 VAL A O 1
ATOM 1448 N N . ASN A 1 189 ? 16.202 -6.197 -8.082 1.00 93.94 189 ASN A N 1
ATOM 1449 C CA . ASN A 1 189 ? 15.731 -5.328 -7.003 1.00 93.94 189 ASN A CA 1
ATOM 1450 C C . ASN A 1 189 ? 14.207 -5.097 -7.014 1.00 93.94 189 ASN A C 1
ATOM 1452 O O . ASN A 1 189 ? 13.578 -4.987 -5.955 1.00 93.94 189 ASN A O 1
ATOM 1456 N N . PHE A 1 190 ? 13.598 -4.988 -8.197 1.00 94.56 190 PHE A N 1
ATOM 1457 C CA . PHE A 1 190 ? 12.146 -4.911 -8.310 1.00 94.56 190 PHE A CA 1
ATOM 1458 C C . PHE A 1 190 ? 11.510 -6.228 -7.865 1.00 94.56 190 PHE A C 1
ATOM 1460 O O . PHE A 1 190 ? 10.639 -6.203 -6.997 1.00 94.56 190 PHE A O 1
ATOM 1467 N N . GLY A 1 191 ? 11.985 -7.350 -8.408 1.00 94.12 191 GLY A N 1
ATOM 1468 C CA . GLY A 1 191 ? 11.459 -8.680 -8.133 1.00 94.12 191 GLY A CA 1
ATOM 1469 C C . GLY A 1 191 ? 11.595 -9.108 -6.677 1.00 94.12 191 GLY A C 1
ATOM 1470 O O . GLY A 1 191 ? 10.626 -9.595 -6.114 1.00 94.12 191 GLY A O 1
ATOM 1471 N N . GLU A 1 192 ? 12.739 -8.867 -6.034 1.00 93.12 192 GLU A N 1
ATOM 1472 C CA . GLU A 1 192 ? 12.953 -9.204 -4.618 1.00 93.12 192 GLU A CA 1
ATOM 1473 C C . GLU A 1 192 ? 11.870 -8.597 -3.732 1.00 93.12 192 GLU A C 1
ATOM 1475 O O . GLU A 1 192 ? 11.190 -9.314 -3.004 1.00 93.12 192 GLU A O 1
ATOM 1480 N N . GLY A 1 193 ? 11.618 -7.291 -3.854 1.00 93.12 193 GLY A N 1
ATOM 1481 C CA . GLY A 1 193 ? 10.546 -6.717 -3.047 1.00 93.12 193 GLY A CA 1
ATOM 1482 C C . GLY A 1 193 ? 9.144 -6.926 -3.624 1.00 93.12 193 GLY A C 1
ATOM 1483 O O . GLY A 1 193 ? 8.190 -6.681 -2.901 1.00 93.12 193 GLY A O 1
ATOM 1484 N N . PHE A 1 194 ? 8.978 -7.376 -4.873 1.00 93.44 194 PHE A N 1
ATOM 1485 C CA . PHE A 1 194 ? 7.695 -7.940 -5.303 1.00 93.44 194 PHE A CA 1
ATOM 1486 C C . PHE A 1 194 ? 7.408 -9.230 -4.523 1.00 93.44 194 PHE A C 1
ATOM 1488 O O . PHE A 1 194 ? 6.341 -9.395 -3.939 1.00 93.44 194 PHE A O 1
ATOM 1495 N N . TYR A 1 195 ? 8.374 -10.137 -4.440 1.00 90.25 195 TYR A N 1
ATOM 1496 C CA . TYR A 1 195 ? 8.200 -11.368 -3.680 1.00 90.25 195 TYR A CA 1
ATOM 1497 C C . TYR A 1 195 ? 8.052 -11.092 -2.176 1.00 90.25 195 TYR A C 1
ATOM 1499 O O . TYR A 1 195 ? 7.168 -11.658 -1.534 1.00 90.25 195 TYR A O 1
ATOM 1507 N N . GLU A 1 196 ? 8.803 -10.140 -1.623 1.00 89.38 196 GLU A N 1
ATOM 1508 C CA . GLU A 1 196 ? 8.628 -9.695 -0.237 1.00 89.38 196 GLU A CA 1
ATOM 1509 C C . GLU A 1 196 ? 7.225 -9.125 0.019 1.00 89.38 196 GLU A C 1
ATOM 1511 O O . GLU A 1 196 ? 6.539 -9.580 0.927 1.00 89.38 196 GLU A O 1
ATOM 1516 N N . THR A 1 197 ? 6.744 -8.180 -0.789 1.00 91.12 197 THR A N 1
ATOM 1517 C CA . THR A 1 197 ? 5.463 -7.511 -0.517 1.00 91.12 197 THR A CA 1
ATOM 1518 C C . THR A 1 197 ? 4.245 -8.395 -0.808 1.00 91.12 197 THR A C 1
ATOM 1520 O O . THR A 1 197 ? 3.265 -8.334 -0.069 1.00 91.12 197 THR A O 1
ATOM 1523 N N . TRP A 1 198 ? 4.274 -9.228 -1.856 1.00 87.81 198 TRP A N 1
ATOM 1524 C CA . TRP A 1 198 ? 3.105 -10.030 -2.253 1.00 87.81 198 TRP A CA 1
ATOM 1525 C C . TRP A 1 198 ? 3.126 -11.457 -1.728 1.00 87.81 198 TRP A C 1
ATOM 1527 O O . TRP A 1 198 ? 2.064 -12.030 -1.488 1.00 87.81 198 TRP A O 1
ATOM 1537 N N . LEU A 1 199 ? 4.308 -12.047 -1.557 1.00 82.44 199 LEU A N 1
ATOM 1538 C CA . LEU A 1 199 ? 4.437 -13.416 -1.063 1.00 82.44 199 LEU A CA 1
ATOM 1539 C C . LEU A 1 199 ? 4.943 -13.472 0.382 1.00 82.44 199 LEU A C 1
ATOM 1541 O O . LEU A 1 199 ? 4.886 -14.542 0.988 1.00 82.44 199 LEU A O 1
ATOM 1545 N N . ASN A 1 200 ? 5.422 -12.353 0.945 1.00 84.69 200 ASN A N 1
ATOM 1546 C CA . ASN A 1 200 ? 6.057 -12.298 2.265 1.00 84.69 200 ASN A CA 1
ATOM 1547 C C . ASN A 1 200 ? 7.228 -13.290 2.397 1.00 84.69 200 ASN A C 1
ATOM 1549 O O . ASN A 1 200 ? 7.452 -13.875 3.458 1.00 84.69 200 ASN A O 1
ATOM 1553 N N . ARG A 1 201 ? 7.941 -13.521 1.287 1.00 84.81 201 ARG A N 1
ATOM 1554 C CA . ARG A 1 201 ? 9.087 -14.437 1.166 1.00 84.81 201 ARG A CA 1
ATOM 1555 C C . ARG A 1 201 ? 9.874 -14.119 -0.097 1.00 84.81 201 ARG A C 1
ATOM 1557 O O . ARG A 1 201 ? 9.275 -13.829 -1.124 1.00 84.81 201 ARG A O 1
ATOM 1564 N N . ASN A 1 202 ? 11.196 -14.215 -0.034 1.00 88.19 202 ASN A N 1
ATOM 1565 C CA . ASN A 1 202 ? 12.048 -14.121 -1.216 1.00 88.19 202 ASN A CA 1
ATOM 1566 C C . ASN A 1 202 ? 12.232 -15.496 -1.883 1.00 88.19 202 ASN A C 1
ATOM 1568 O O . ASN A 1 202 ? 11.898 -16.538 -1.309 1.00 88.19 202 ASN A O 1
ATOM 1572 N N . LEU A 1 203 ? 12.801 -15.502 -3.090 1.00 89.12 203 LEU A N 1
ATOM 1573 C CA . LEU A 1 203 ? 13.045 -16.737 -3.840 1.00 89.12 203 LEU A CA 1
ATOM 1574 C C . LEU A 1 203 ? 14.052 -17.679 -3.158 1.00 89.12 203 LEU A C 1
ATOM 1576 O O . LEU A 1 203 ? 14.017 -18.879 -3.411 1.00 89.12 203 LEU A O 1
ATOM 1580 N N . ASP A 1 204 ? 14.933 -17.178 -2.287 1.00 88.94 204 ASP A N 1
ATOM 1581 C CA . ASP A 1 204 ? 15.843 -18.030 -1.506 1.00 88.94 204 ASP A CA 1
ATOM 1582 C C . ASP A 1 204 ? 15.094 -18.860 -0.460 1.00 88.94 204 ASP A C 1
ATOM 1584 O O . ASP A 1 204 ? 15.378 -20.043 -0.277 1.00 88.94 204 ASP A O 1
ATOM 1588 N N . CYS A 1 205 ? 14.120 -18.250 0.217 1.00 87.69 205 CYS A N 1
ATOM 1589 C CA . CYS A 1 205 ? 13.338 -18.911 1.252 1.00 87.69 205 CYS A CA 1
ATOM 1590 C C . CYS A 1 205 ? 12.377 -19.945 0.670 1.00 87.69 205 CYS A C 1
ATOM 1592 O O . CYS A 1 205 ? 12.177 -20.982 1.294 1.00 87.69 205 CYS A O 1
ATOM 1594 N N . VAL A 1 206 ? 11.800 -19.694 -0.510 1.00 87.88 206 VAL A N 1
ATOM 1595 C CA . VAL A 1 206 ? 10.785 -20.574 -1.121 1.00 87.88 206 VAL A CA 1
ATOM 1596 C C . VAL A 1 206 ? 11.283 -22.012 -1.303 1.00 87.88 206 VAL A C 1
ATOM 1598 O O . VAL A 1 206 ? 10.506 -22.945 -1.123 1.00 87.88 206 VAL A O 1
ATOM 1601 N N . VAL A 1 207 ? 12.579 -22.212 -1.553 1.00 87.62 207 VAL A N 1
ATOM 1602 C CA . VAL A 1 207 ? 13.161 -23.555 -1.721 1.00 87.62 207 VAL A CA 1
ATOM 1603 C C . VAL A 1 207 ? 13.011 -24.419 -0.463 1.00 87.62 207 VAL A C 1
ATOM 1605 O O . VAL A 1 207 ? 12.936 -25.633 -0.580 1.00 87.62 207 VAL A O 1
ATOM 1608 N N . CYS A 1 208 ? 12.932 -23.821 0.731 1.00 88.00 208 CYS A N 1
ATOM 1609 C CA . CYS A 1 208 ? 12.774 -24.539 2.006 1.00 88.00 208 CYS A CA 1
ATOM 1610 C C . CYS A 1 208 ? 11.463 -24.211 2.744 1.00 88.00 208 CYS A C 1
ATOM 1612 O O . CYS A 1 208 ? 11.100 -24.915 3.688 1.00 88.00 208 CYS A O 1
ATOM 1614 N N . HIS A 1 209 ? 10.790 -23.129 2.347 1.00 87.94 209 HIS A N 1
ATOM 1615 C CA . HIS A 1 209 ? 9.612 -22.542 2.980 1.00 87.94 209 HIS A CA 1
ATOM 1616 C C . HIS A 1 209 ? 8.481 -22.362 1.958 1.00 87.94 209 HIS A C 1
ATOM 1618 O O . HIS A 1 209 ? 8.165 -21.238 1.560 1.00 87.94 209 HIS A O 1
ATOM 1624 N N . ASN A 1 210 ? 7.875 -23.472 1.532 1.00 87.25 210 ASN A N 1
ATOM 1625 C CA . ASN A 1 210 ? 6.788 -23.487 0.551 1.00 87.25 210 ASN A CA 1
ATOM 1626 C C . ASN A 1 210 ? 5.596 -24.344 0.995 1.00 87.25 210 ASN A C 1
ATOM 1628 O O . ASN A 1 210 ? 5.688 -25.177 1.900 1.00 87.25 210 ASN A O 1
ATOM 1632 N N . SER A 1 211 ? 4.474 -24.158 0.305 1.00 86.88 211 SER A N 1
ATOM 1633 C CA . SER A 1 211 ? 3.210 -24.857 0.568 1.00 86.88 211 SER A CA 1
ATOM 1634 C C . SER A 1 211 ? 3.253 -26.377 0.367 1.00 86.88 211 SER A C 1
ATOM 1636 O O . SER A 1 211 ? 2.293 -27.060 0.704 1.00 86.88 211 SER A O 1
ATOM 1638 N N . SER A 1 212 ? 4.327 -26.939 -0.195 1.00 86.19 212 SER A N 1
ATOM 1639 C CA . SER A 1 212 ? 4.393 -28.377 -0.491 1.00 86.19 212 SER A CA 1
ATOM 1640 C C . SER A 1 212 ? 4.917 -29.213 0.672 1.00 86.19 212 SER A C 1
ATOM 1642 O O . SER A 1 212 ? 4.522 -30.366 0.806 1.00 86.19 212 SER A O 1
ATOM 1644 N N . PHE A 1 213 ? 5.788 -28.661 1.518 1.00 86.19 213 PHE A N 1
ATOM 1645 C CA . PHE A 1 213 ? 6.336 -29.407 2.660 1.00 86.19 213 PHE A CA 1
ATOM 1646 C C . PHE A 1 213 ? 6.595 -28.571 3.915 1.00 86.19 213 PHE A C 1
ATOM 1648 O O . PHE A 1 213 ? 6.895 -29.136 4.965 1.00 86.19 213 PHE A O 1
ATOM 1655 N N . SER A 1 214 ? 6.440 -27.246 3.873 1.00 86.50 214 SER A N 1
ATOM 1656 C CA . SER A 1 214 ? 6.494 -26.399 5.073 1.00 86.50 214 SER A CA 1
ATOM 1657 C C . SER A 1 214 ? 5.121 -26.286 5.724 1.00 86.50 214 SER A C 1
ATOM 1659 O O . SER A 1 214 ? 4.646 -25.192 6.038 1.00 86.50 214 SER A O 1
ATOM 1661 N N . THR A 1 215 ? 4.477 -27.437 5.903 1.00 84.38 215 THR A N 1
ATOM 1662 C CA . THR A 1 215 ? 3.133 -27.539 6.449 1.00 84.38 215 THR A CA 1
ATOM 1663 C C . THR A 1 215 ? 3.150 -28.131 7.848 1.00 84.38 215 THR A C 1
ATOM 1665 O O . THR A 1 215 ? 4.001 -28.946 8.201 1.00 84.38 215 THR A O 1
ATOM 1668 N N . THR A 1 216 ? 2.214 -27.687 8.680 1.00 84.94 216 THR A N 1
ATOM 1669 C CA . THR A 1 216 ? 1.870 -28.373 9.932 1.00 84.94 216 THR A CA 1
ATOM 1670 C C . THR A 1 216 ? 0.469 -28.966 9.852 1.00 84.94 216 THR A C 1
ATOM 1672 O O . THR A 1 216 ? -0.161 -29.161 10.882 1.00 84.94 216 THR A O 1
ATOM 1675 N N . ASP A 1 217 ? 0.002 -29.245 8.631 1.00 80.00 217 ASP A N 1
ATOM 1676 C CA . ASP A 1 217 ? -1.335 -29.764 8.362 1.00 80.00 217 ASP A CA 1
ATOM 1677 C C . ASP A 1 217 ? -1.563 -31.059 9.153 1.00 80.00 217 ASP A C 1
ATOM 1679 O O . ASP A 1 217 ? -0.829 -32.046 9.016 1.00 80.00 217 ASP A O 1
ATOM 1683 N N . ALA A 1 218 ? -2.534 -31.009 10.057 1.00 84.81 218 ALA A N 1
ATOM 1684 C CA . ALA A 1 218 ? -2.841 -32.076 10.988 1.00 84.81 218 ALA A CA 1
ATOM 1685 C C . ALA A 1 218 ? -4.359 -32.129 11.209 1.00 84.81 218 ALA A C 1
ATOM 1687 O O . ALA A 1 218 ? -4.972 -31.089 11.447 1.00 84.81 218 ALA A O 1
ATOM 1688 N N . PRO A 1 219 ? -4.977 -33.328 11.237 1.00 85.81 219 PRO A N 1
ATOM 1689 C CA . PRO A 1 219 ? -6.414 -33.454 11.500 1.00 85.81 219 PRO A CA 1
ATOM 1690 C C . PRO A 1 219 ? -6.860 -32.870 12.849 1.00 85.81 219 PRO A C 1
ATOM 1692 O O . PRO A 1 219 ? -8.015 -32.487 13.011 1.00 85.81 219 PRO A O 1
ATOM 1695 N N . ASP A 1 220 ? -5.957 -32.827 13.831 1.00 85.69 220 ASP A N 1
ATOM 1696 C CA . ASP A 1 220 ? -6.179 -32.155 15.108 1.00 85.69 220 ASP A CA 1
ATOM 1697 C C . ASP A 1 220 ? -5.634 -30.720 15.037 1.00 85.69 220 ASP A C 1
ATOM 1699 O O . ASP A 1 220 ? -4.420 -30.497 14.972 1.00 85.69 220 ASP A O 1
ATOM 1703 N N . ALA A 1 221 ? -6.547 -29.748 15.119 1.00 84.12 221 ALA A N 1
ATOM 1704 C CA . ALA A 1 221 ? -6.267 -28.313 15.064 1.00 84.12 221 ALA A CA 1
ATOM 1705 C C . ALA A 1 221 ? -5.272 -27.825 16.134 1.00 84.12 221 ALA A C 1
ATOM 1707 O O . ALA A 1 221 ? -4.693 -26.749 16.005 1.00 84.12 221 ALA A O 1
ATOM 1708 N N . ARG A 1 222 ? -5.033 -28.597 17.203 1.00 81.81 222 ARG A N 1
ATOM 1709 C CA . ARG A 1 222 ? -3.984 -28.285 18.185 1.00 81.81 222 ARG A CA 1
ATOM 1710 C C . ARG A 1 222 ? -2.573 -28.405 17.597 1.00 81.81 222 ARG A C 1
ATOM 1712 O O . ARG A 1 222 ? -1.648 -27.744 18.083 1.00 81.81 222 ARG A O 1
ATOM 1719 N N . PHE A 1 223 ? -2.393 -29.275 16.609 1.00 83.75 223 PHE A N 1
ATOM 1720 C CA . PHE A 1 223 ? -1.115 -29.507 15.939 1.00 83.75 223 PHE A CA 1
ATOM 1721 C C . PHE A 1 223 ? -1.023 -28.785 14.594 1.00 83.75 223 PHE A C 1
ATOM 1723 O O . PHE A 1 223 ? 0.096 -28.492 14.169 1.00 83.75 223 PHE A O 1
ATOM 1730 N N . ASP A 1 224 ? -2.162 -28.396 14.012 1.00 85.69 224 ASP A N 1
ATOM 1731 C CA . ASP A 1 224 ? -2.194 -27.481 12.876 1.00 85.69 224 ASP A CA 1
ATOM 1732 C C . ASP A 1 224 ? -1.950 -26.032 13.312 1.00 85.69 224 ASP A C 1
ATOM 1734 O O . ASP A 1 224 ? -2.813 -25.304 13.805 1.00 85.69 224 ASP A O 1
ATOM 1738 N N . ARG A 1 225 ? -0.698 -25.612 13.143 1.00 80.94 225 ARG A N 1
ATOM 1739 C CA . ARG A 1 225 ? -0.249 -24.249 13.460 1.00 80.94 225 ARG A CA 1
ATOM 1740 C C . ARG A 1 225 ? -0.347 -23.300 12.282 1.00 80.94 225 ARG A C 1
ATOM 1742 O O . ARG A 1 225 ? -0.142 -22.103 12.468 1.00 80.94 225 ARG A O 1
ATOM 1749 N N . THR A 1 226 ? -0.537 -23.830 11.083 1.00 76.38 226 THR A N 1
ATOM 1750 C CA . THR A 1 226 ? -0.349 -23.066 9.851 1.00 76.38 226 THR A CA 1
ATOM 1751 C C . THR A 1 226 ? -1.635 -22.884 9.073 1.00 76.38 226 THR A C 1
ATOM 1753 O O . THR A 1 226 ? -1.651 -21.980 8.244 1.00 76.38 226 THR A O 1
ATOM 1756 N N . TRP A 1 227 ? -2.694 -23.643 9.392 1.00 75.06 227 TRP A N 1
ATOM 1757 C CA . TRP A 1 227 ? -4.029 -23.518 8.801 1.00 75.06 227 TRP A CA 1
ATOM 1758 C C . TRP A 1 227 ? -3.908 -23.371 7.291 1.00 75.06 227 TRP A C 1
ATOM 1760 O O . TRP A 1 227 ? -4.231 -22.328 6.718 1.00 75.06 227 TRP A O 1
ATOM 1770 N N . GLN A 1 228 ? -3.280 -24.381 6.690 1.00 77.12 228 GLN A N 1
ATOM 1771 C CA . GLN A 1 228 ? -2.710 -24.268 5.356 1.00 77.12 228 GLN A CA 1
ATOM 1772 C C . GLN A 1 228 ? -3.762 -23.845 4.340 1.00 77.12 228 GLN A C 1
ATOM 1774 O O . GLN A 1 228 ? -4.862 -24.396 4.279 1.00 77.12 228 GLN A O 1
ATOM 1779 N N . LEU A 1 229 ? -3.397 -22.868 3.512 1.00 77.25 229 LEU A N 1
ATOM 1780 C CA . LEU A 1 229 ? -4.200 -22.534 2.350 1.00 77.25 229 LEU A CA 1
ATOM 1781 C C . LEU A 1 229 ? -4.144 -23.724 1.381 1.00 77.25 229 LEU A C 1
ATOM 1783 O O . LEU A 1 229 ? -3.045 -24.169 1.042 1.00 77.25 229 LEU A O 1
ATOM 1787 N N . PRO A 1 230 ? -5.294 -24.262 0.935 1.00 81.75 230 PRO A N 1
ATOM 1788 C CA . PRO A 1 230 ? -5.292 -25.381 0.007 1.00 81.75 230 PRO A CA 1
ATOM 1789 C C . PRO A 1 230 ? -4.562 -25.037 -1.299 1.00 81.75 230 PRO A C 1
ATOM 1791 O O . PRO A 1 230 ? -4.838 -24.011 -1.925 1.00 81.75 230 PRO A O 1
ATOM 1794 N N . GLY A 1 231 ? -3.692 -25.945 -1.750 1.00 83.94 231 GLY A N 1
ATOM 1795 C CA . GLY A 1 231 ? -3.005 -25.869 -3.042 1.00 83.94 231 GLY A CA 1
ATOM 1796 C C . GLY A 1 231 ? -1.495 -25.629 -2.950 1.00 83.94 231 GLY A C 1
ATOM 1797 O O . GLY A 1 231 ? -0.919 -25.545 -1.871 1.00 83.94 231 GLY A O 1
ATOM 1798 N N . HIS A 1 232 ? -0.852 -25.538 -4.119 1.00 87.50 232 HIS A N 1
ATOM 1799 C CA . HIS A 1 232 ? 0.594 -25.329 -4.250 1.00 87.50 232 HIS A CA 1
ATOM 1800 C C . HIS A 1 232 ? 0.895 -23.962 -4.864 1.00 87.50 232 HIS A C 1
ATOM 1802 O O . HIS A 1 232 ? 1.095 -23.836 -6.073 1.00 87.50 232 HIS A O 1
ATOM 1808 N N . HIS A 1 233 ? 0.870 -22.919 -4.034 1.00 85.38 233 HIS A N 1
ATOM 1809 C CA . HIS A 1 233 ? 0.944 -21.534 -4.505 1.00 85.38 233 HIS A CA 1
ATOM 1810 C C . HIS A 1 233 ? 2.249 -21.219 -5.235 1.00 85.38 233 HIS A C 1
ATOM 1812 O O . HIS A 1 233 ? 2.228 -20.540 -6.256 1.00 85.38 233 HIS A O 1
ATOM 1818 N N . GLU A 1 234 ? 3.381 -21.710 -4.739 1.00 86.44 234 GLU A N 1
ATOM 1819 C CA . GLU A 1 234 ? 4.682 -21.441 -5.347 1.00 86.44 234 GLU A CA 1
ATOM 1820 C C . GLU A 1 234 ? 4.802 -22.146 -6.696 1.00 86.44 234 GLU A C 1
ATOM 1822 O O . GLU A 1 234 ? 5.136 -21.492 -7.672 1.00 86.44 234 GLU A O 1
ATOM 1827 N N . THR A 1 235 ? 4.394 -23.412 -6.806 1.00 88.12 235 THR A N 1
ATOM 1828 C CA . THR A 1 235 ? 4.332 -24.113 -8.099 1.00 88.12 235 THR A CA 1
ATOM 1829 C C . THR A 1 235 ? 3.387 -23.415 -9.081 1.00 88.12 235 THR A C 1
ATOM 1831 O O . THR A 1 235 ? 3.720 -23.260 -10.251 1.00 88.12 235 THR A O 1
ATOM 1834 N N . ALA A 1 236 ? 2.224 -22.944 -8.622 1.00 86.94 236 ALA A N 1
ATOM 1835 C CA . ALA A 1 236 ? 1.264 -22.251 -9.481 1.00 86.94 236 ALA A CA 1
ATOM 1836 C C . ALA A 1 236 ? 1.783 -20.897 -10.000 1.00 86.94 236 ALA A C 1
ATOM 1838 O O . ALA A 1 236 ? 1.443 -20.499 -11.112 1.00 86.94 236 ALA A O 1
ATOM 1839 N N . LEU A 1 237 ? 2.579 -20.183 -9.199 1.00 83.94 237 LEU A N 1
ATOM 1840 C CA . LEU A 1 237 ? 3.076 -18.845 -9.532 1.00 83.94 237 LEU A CA 1
ATOM 1841 C C . LEU A 1 237 ? 4.452 -18.857 -10.208 1.00 83.94 237 LEU A C 1
ATOM 1843 O O . LEU A 1 237 ? 4.719 -18.012 -11.057 1.00 83.94 237 LEU A O 1
ATOM 1847 N N . LEU A 1 238 ? 5.326 -19.781 -9.814 1.00 87.81 238 LEU A N 1
ATOM 1848 C CA . LEU A 1 238 ? 6.736 -19.835 -10.211 1.00 87.81 238 LEU A CA 1
ATOM 1849 C C . LEU A 1 238 ? 7.044 -21.012 -11.148 1.00 87.81 238 LEU A C 1
ATOM 1851 O O . LEU A 1 238 ? 8.153 -21.103 -11.664 1.00 87.81 238 LEU A O 1
ATOM 1855 N N . GLY A 1 239 ? 6.085 -21.916 -11.366 1.00 87.88 239 GLY A N 1
ATOM 1856 C CA . GLY A 1 239 ? 6.245 -23.139 -12.159 1.00 87.88 239 GLY A CA 1
ATOM 1857 C C . GLY A 1 239 ? 6.840 -24.312 -11.374 1.00 87.88 239 GLY A C 1
ATOM 1858 O O . GLY A 1 239 ? 6.486 -25.454 -11.648 1.00 87.88 239 GLY A O 1
ATOM 1859 N N . ASP A 1 240 ? 7.671 -24.035 -10.367 1.00 89.12 240 ASP A N 1
ATOM 1860 C CA . ASP A 1 240 ? 8.289 -25.019 -9.474 1.00 89.12 240 ASP A CA 1
ATOM 1861 C C . ASP A 1 240 ? 8.416 -24.450 -8.043 1.00 89.12 240 ASP A C 1
ATOM 1863 O O . ASP A 1 240 ? 8.293 -23.243 -7.826 1.00 89.12 240 ASP A O 1
ATOM 1867 N N . ASN A 1 241 ? 8.629 -25.307 -7.046 1.00 85.56 241 ASN A N 1
ATOM 1868 C CA . ASN A 1 241 ? 8.772 -24.945 -5.630 1.00 85.56 241 ASN A CA 1
ATOM 1869 C C . ASN A 1 241 ? 10.198 -25.162 -5.078 1.00 85.56 241 ASN A C 1
ATOM 1871 O O . ASN A 1 241 ? 10.482 -24.720 -3.963 1.00 85.56 241 ASN A O 1
ATOM 1875 N N . THR A 1 242 ? 11.086 -25.817 -5.831 1.00 84.88 242 THR A N 1
ATOM 1876 C CA . THR A 1 242 ? 12.451 -26.176 -5.412 1.00 84.88 242 THR A CA 1
ATOM 1877 C C . THR A 1 242 ? 13.509 -25.945 -6.489 1.00 84.88 242 THR A C 1
ATOM 1879 O O . THR A 1 242 ? 14.635 -25.596 -6.138 1.00 84.88 242 THR A O 1
ATOM 1882 N N . ASP A 1 243 ? 13.163 -26.089 -7.769 1.00 87.75 243 ASP A N 1
ATOM 1883 C CA . ASP A 1 243 ? 14.095 -25.995 -8.893 1.00 87.75 243 ASP A CA 1
ATOM 1884 C C . ASP A 1 243 ? 13.619 -24.959 -9.919 1.00 87.75 243 ASP A C 1
ATOM 1886 O O . ASP A 1 243 ? 12.991 -25.267 -10.931 1.00 87.75 243 ASP A O 1
ATOM 1890 N N . PHE A 1 244 ? 13.896 -23.687 -9.632 1.00 88.00 244 PHE A N 1
ATOM 1891 C CA . PHE A 1 244 ? 13.609 -22.582 -10.542 1.00 88.00 244 PHE A CA 1
ATOM 1892 C C . PHE A 1 244 ? 14.854 -21.742 -10.822 1.00 88.00 244 PHE A C 1
ATOM 1894 O O . PHE A 1 244 ? 15.633 -21.393 -9.930 1.00 88.00 244 PHE A O 1
ATOM 1901 N N . ASP A 1 245 ? 15.003 -21.337 -12.083 1.00 90.50 245 ASP A N 1
ATOM 1902 C CA . ASP A 1 245 ? 16.003 -20.352 -12.470 1.00 90.50 245 ASP A CA 1
ATOM 1903 C C . ASP A 1 245 ? 15.547 -18.942 -12.065 1.00 90.50 245 ASP A C 1
ATOM 1905 O O . ASP A 1 245 ? 14.669 -18.329 -12.684 1.00 90.50 245 ASP A O 1
ATOM 1909 N N . LYS A 1 246 ? 16.183 -18.395 -11.025 1.00 90.38 246 LYS A N 1
ATOM 1910 C CA . LYS A 1 246 ? 15.907 -17.038 -10.532 1.00 90.38 246 LYS A CA 1
ATOM 1911 C C . LYS A 1 246 ? 16.129 -15.980 -11.606 1.00 90.38 246 LYS A C 1
ATOM 1913 O O . LYS A 1 246 ? 15.401 -14.989 -11.626 1.00 90.38 246 LYS A O 1
ATOM 1918 N N . ALA A 1 247 ? 17.101 -16.164 -12.502 1.00 89.75 247 ALA A N 1
ATOM 1919 C CA . ALA A 1 247 ? 17.360 -15.190 -13.557 1.00 89.75 247 ALA A CA 1
ATOM 1920 C C . ALA A 1 247 ? 16.165 -15.089 -14.518 1.00 89.7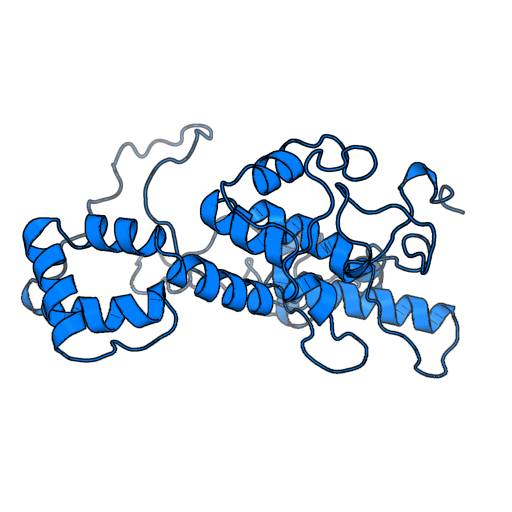5 247 ALA A C 1
ATOM 1922 O O . ALA A 1 247 ? 15.746 -13.975 -14.849 1.00 89.75 247 ALA A O 1
ATOM 1923 N N . SER A 1 248 ? 15.579 -16.229 -14.891 1.00 90.62 248 SER A N 1
ATOM 1924 C CA . SER A 1 248 ? 14.341 -16.310 -15.673 1.00 90.62 248 SER A CA 1
ATOM 1925 C C . SER A 1 248 ? 13.144 -15.717 -14.930 1.00 90.62 248 SER A C 1
ATOM 1927 O O . SER A 1 248 ? 12.416 -14.908 -15.506 1.00 90.62 248 SER A O 1
ATOM 1929 N N . LEU A 1 249 ? 12.971 -16.021 -13.640 1.00 91.62 249 LEU A N 1
ATOM 1930 C CA . LEU A 1 249 ? 11.885 -15.443 -12.837 1.00 91.62 249 LEU A CA 1
ATOM 1931 C C . LEU A 1 249 ? 12.013 -13.924 -12.674 1.00 91.62 249 LEU A C 1
ATOM 1933 O O . LEU A 1 249 ? 11.009 -13.219 -12.662 1.00 91.62 249 LEU A O 1
ATOM 1937 N N . TYR A 1 250 ? 13.228 -13.384 -12.585 1.00 94.00 250 TYR A N 1
ATOM 1938 C CA . TYR A 1 250 ? 13.430 -11.935 -12.554 1.00 94.00 250 TYR A CA 1
ATOM 1939 C C . TYR A 1 250 ? 13.315 -11.278 -13.932 1.00 94.00 250 TYR A C 1
ATOM 1941 O O . TYR A 1 250 ? 13.099 -10.068 -14.015 1.00 94.00 250 TYR A O 1
ATOM 1949 N N . ALA A 1 251 ? 13.413 -12.039 -15.024 1.00 91.12 251 ALA A N 1
ATOM 1950 C CA . ALA A 1 251 ? 13.395 -11.492 -16.377 1.00 91.12 251 ALA A CA 1
ATOM 1951 C C . ALA A 1 251 ? 12.076 -10.792 -16.741 1.00 91.12 251 ALA A C 1
ATOM 1953 O O . ALA A 1 251 ? 12.097 -9.924 -17.615 1.00 91.12 251 ALA A O 1
ATOM 1954 N N . MET A 1 252 ? 10.959 -11.113 -16.074 1.00 89.56 252 MET A N 1
ATOM 1955 C CA . MET A 1 252 ? 9.668 -10.440 -16.285 1.00 89.56 252 MET A CA 1
ATOM 1956 C C . MET A 1 252 ? 9.632 -8.998 -15.757 1.00 89.56 252 MET A C 1
ATOM 1958 O O . MET A 1 252 ? 8.871 -8.181 -16.269 1.00 89.56 252 MET A O 1
ATOM 1962 N N . PHE A 1 253 ? 10.482 -8.638 -14.790 1.00 93.00 253 PHE A N 1
ATOM 1963 C CA . PHE A 1 253 ? 10.480 -7.311 -14.159 1.00 93.00 253 PHE A CA 1
ATOM 1964 C C . PHE A 1 253 ? 11.325 -6.279 -14.920 1.00 93.00 253 PHE A C 1
ATOM 1966 O O . PHE A 1 253 ? 12.043 -5.484 -14.311 1.00 93.00 253 PHE A O 1
ATOM 1973 N N . ARG A 1 254 ? 11.275 -6.307 -16.260 1.00 91.06 254 ARG A N 1
ATOM 1974 C CA . ARG A 1 254 ? 12.054 -5.397 -17.117 1.00 91.06 254 ARG A CA 1
ATOM 1975 C C . ARG A 1 254 ? 11.714 -3.940 -16.815 1.00 91.06 254 ARG A C 1
ATOM 1977 O O . ARG A 1 254 ? 10.545 -3.559 -16.789 1.00 91.06 254 ARG A O 1
ATOM 1984 N N . HIS A 1 255 ? 12.742 -3.116 -16.665 1.00 91.38 255 HIS A N 1
ATOM 1985 C CA . HIS A 1 255 ? 12.614 -1.710 -16.306 1.00 91.38 255 HIS A CA 1
ATOM 1986 C C . HIS A 1 255 ? 12.953 -0.777 -17.472 1.00 91.38 255 HIS A C 1
ATOM 1988 O O . HIS A 1 255 ? 12.196 0.157 -17.754 1.00 91.38 255 HIS A O 1
ATOM 1994 N N . ALA A 1 256 ? 14.073 -0.997 -18.166 1.00 88.44 256 ALA A N 1
ATOM 1995 C CA . ALA A 1 256 ? 14.517 -0.148 -19.275 1.00 88.44 256 ALA A CA 1
ATOM 1996 C C . ALA A 1 256 ? 13.436 0.145 -20.343 1.00 88.44 256 ALA A C 1
ATOM 1998 O O . ALA A 1 256 ? 13.297 1.311 -20.721 1.00 88.44 256 ALA A O 1
ATOM 1999 N N . PRO A 1 257 ? 12.634 -0.835 -20.812 1.00 86.06 257 PRO A N 1
ATOM 2000 C CA . PRO A 1 257 ? 11.597 -0.555 -21.805 1.00 86.06 257 PRO A CA 1
ATOM 2001 C C . PRO A 1 257 ? 10.365 0.153 -21.224 1.00 86.06 257 PRO A C 1
ATOM 2003 O O . PRO A 1 257 ? 9.644 0.808 -21.969 1.00 86.06 257 PRO A O 1
ATOM 2006 N N . VAL A 1 258 ? 10.114 0.042 -19.916 1.00 87.25 258 VAL A N 1
ATOM 2007 C CA . VAL A 1 258 ? 8.887 0.539 -19.268 1.00 87.25 258 VAL A CA 1
ATOM 2008 C C . VAL A 1 258 ? 9.080 1.936 -18.686 1.00 87.25 258 VAL A C 1
ATOM 2010 O O . VAL A 1 258 ? 8.178 2.767 -18.718 1.00 87.25 258 VAL A O 1
ATOM 2013 N N . SER A 1 259 ? 10.254 2.225 -18.142 1.00 83.25 259 SER A N 1
ATOM 2014 C CA . SER A 1 259 ? 10.515 3.483 -17.448 1.00 83.25 259 SER A CA 1
ATOM 2015 C C . SER A 1 259 ? 10.738 4.662 -18.394 1.00 83.25 259 SER A C 1
ATOM 2017 O O . SER A 1 259 ? 11.209 4.539 -19.535 1.00 83.25 259 SER A O 1
ATOM 2019 N N . ARG A 1 260 ? 10.387 5.857 -17.912 1.00 82.25 260 ARG A N 1
ATOM 2020 C CA . ARG A 1 260 ? 10.693 7.111 -18.595 1.00 82.25 260 ARG A CA 1
ATOM 2021 C C . ARG A 1 260 ? 10.819 8.231 -17.573 1.00 82.25 260 ARG A C 1
ATOM 2023 O O . ARG A 1 260 ? 9.897 8.457 -16.808 1.00 82.25 260 ARG A O 1
ATOM 2030 N N . GLU A 1 261 ? 11.931 8.958 -17.580 1.00 69.62 261 GLU A N 1
ATOM 2031 C CA . GLU A 1 261 ? 12.167 10.007 -16.577 1.00 69.62 261 GLU A CA 1
ATOM 2032 C C . GLU A 1 261 ? 11.245 11.224 -16.765 1.00 69.62 261 GLU A C 1
ATOM 2034 O O . GLU A 1 261 ? 10.866 11.841 -15.777 1.00 69.62 261 GLU A O 1
ATOM 2039 N N . ASN A 1 262 ? 10.826 11.534 -18.005 1.00 70.31 262 ASN A N 1
ATOM 2040 C CA . ASN A 1 262 ? 9.911 12.638 -18.330 1.00 70.31 262 ASN A CA 1
ATOM 2041 C C . ASN A 1 262 ? 9.084 12.378 -19.604 1.00 70.31 262 ASN A C 1
ATOM 2043 O O . ASN A 1 262 ? 9.564 11.767 -20.564 1.00 70.31 262 ASN A O 1
ATOM 2047 N N . GLY A 1 263 ? 7.843 12.879 -19.636 1.00 74.69 263 GLY A N 1
ATOM 2048 C CA . GLY A 1 263 ? 6.947 12.768 -20.800 1.00 74.69 263 GLY A CA 1
ATOM 2049 C C . GLY A 1 263 ? 6.367 11.366 -21.024 1.00 74.69 263 GLY A C 1
ATOM 2050 O O . GLY A 1 263 ? 5.897 11.057 -22.118 1.00 74.69 263 GLY A O 1
ATOM 2051 N N . GLY A 1 264 ? 6.443 10.495 -20.013 1.00 85.44 264 GLY A N 1
ATOM 2052 C CA . GLY A 1 264 ? 5.679 9.248 -19.988 1.00 85.44 264 GLY A CA 1
ATOM 2053 C C . GLY A 1 264 ? 4.224 9.484 -19.585 1.00 85.44 264 GLY A C 1
ATOM 2054 O O . GLY A 1 264 ? 3.805 10.608 -19.305 1.00 85.44 264 GLY A O 1
ATOM 2055 N N . ARG A 1 265 ? 3.446 8.407 -19.550 1.00 91.69 265 ARG A N 1
ATOM 2056 C CA . ARG A 1 265 ? 2.068 8.407 -19.057 1.00 91.69 265 ARG A CA 1
ATOM 2057 C C . ARG A 1 265 ? 2.048 8.183 -17.547 1.00 91.69 265 ARG A C 1
ATOM 2059 O O . ARG A 1 265 ? 2.959 7.573 -16.985 1.00 91.69 265 ARG A O 1
ATOM 2066 N N . ARG A 1 266 ? 0.993 8.688 -16.907 1.00 93.62 266 ARG A N 1
ATOM 2067 C CA . ARG A 1 266 ? 0.723 8.532 -15.474 1.00 93.62 266 ARG A CA 1
ATOM 2068 C C . ARG A 1 266 ? -0.473 7.586 -15.319 1.00 93.62 266 ARG A C 1
ATOM 2070 O O . ARG A 1 266 ? -1.563 7.983 -15.737 1.00 93.62 266 ARG A O 1
ATOM 2077 N N . PRO A 1 267 ? -0.288 6.363 -14.787 1.00 95.00 267 PRO A N 1
ATOM 2078 C CA . PRO A 1 267 ? -1.379 5.412 -14.565 1.00 95.00 267 PRO A CA 1
ATOM 2079 C C . PRO A 1 267 ? -2.538 6.074 -13.822 1.00 95.00 267 PRO A C 1
ATOM 2081 O O . PRO A 1 267 ? -2.311 6.774 -12.845 1.00 95.00 267 PRO A O 1
ATOM 2084 N N . TRP A 1 268 ? -3.756 5.914 -14.320 1.00 96.69 268 TRP A N 1
ATOM 2085 C CA . TRP A 1 268 ? -5.008 6.477 -13.814 1.00 96.69 268 TRP A CA 1
ATOM 2086 C C . TRP A 1 268 ? -4.999 7.992 -13.551 1.00 96.69 268 TRP A C 1
ATOM 2088 O O . TRP A 1 268 ? -5.881 8.511 -12.877 1.00 96.69 268 TRP A O 1
ATOM 2098 N N . GLY A 1 269 ? -4.030 8.742 -14.082 1.00 95.44 269 GLY A N 1
ATOM 2099 C CA . GLY A 1 269 ? -3.862 10.162 -13.758 1.00 95.44 269 GLY A CA 1
ATOM 2100 C C . GLY A 1 269 ? -3.131 10.439 -12.437 1.00 95.44 269 GLY A C 1
ATOM 2101 O O . GLY A 1 269 ? -3.137 11.588 -11.985 1.00 95.44 269 GLY A O 1
ATOM 2102 N N . MET A 1 270 ? -2.452 9.441 -11.854 1.00 97.00 270 MET A N 1
ATOM 2103 C CA . MET A 1 270 ? -1.567 9.592 -10.688 1.00 97.00 270 MET A CA 1
ATOM 2104 C C . MET A 1 270 ? -0.649 10.810 -10.824 1.00 97.00 270 MET A C 1
ATOM 2106 O O . MET A 1 270 ? -0.240 11.188 -11.919 1.00 97.00 270 MET A O 1
ATOM 2110 N N . SER A 1 271 ? -0.293 11.445 -9.716 1.00 96.56 271 SER A N 1
ATOM 2111 C CA . SER A 1 271 ? 0.617 12.587 -9.672 1.00 96.56 271 SER A CA 1
ATOM 2112 C C . SER A 1 271 ? 1.959 12.269 -10.333 1.00 96.56 271 SER A C 1
ATOM 2114 O O . SER A 1 271 ? 2.486 11.165 -10.212 1.00 96.56 271 SER A O 1
ATOM 2116 N N . ALA A 1 272 ? 2.568 13.278 -10.960 1.00 94.94 272 ALA A N 1
ATOM 2117 C CA . ALA A 1 272 ? 3.946 13.208 -11.444 1.00 94.94 272 ALA A CA 1
ATOM 2118 C C . ALA A 1 272 ? 4.944 12.820 -10.340 1.00 94.94 272 ALA A C 1
ATOM 2120 O O . ALA A 1 272 ? 5.981 12.220 -10.618 1.00 94.94 272 ALA A O 1
ATOM 2121 N N . SER A 1 273 ? 4.619 13.121 -9.077 1.00 95.31 273 SER A N 1
ATOM 2122 C CA . SER A 1 273 ? 5.427 12.699 -7.934 1.00 95.31 273 SER A CA 1
ATOM 2123 C C . SER A 1 273 ? 5.494 11.184 -7.767 1.00 95.31 273 SER A C 1
ATOM 2125 O O . SER A 1 273 ? 6.426 10.728 -7.116 1.00 95.31 273 SER A O 1
ATOM 2127 N N . CYS A 1 274 ? 4.567 10.425 -8.362 1.00 95.38 274 CYS A N 1
ATOM 2128 C CA . CYS A 1 274 ? 4.557 8.963 -8.420 1.00 95.38 274 CYS A CA 1
ATOM 2129 C C . CYS A 1 274 ? 5.240 8.391 -9.675 1.00 95.38 274 CYS A C 1
ATOM 2131 O O . CYS A 1 274 ? 5.292 7.175 -9.846 1.00 95.38 274 CYS A O 1
ATOM 2133 N N . GLY A 1 275 ? 5.815 9.261 -10.510 1.00 92.25 275 GLY A N 1
ATOM 2134 C CA . GLY A 1 275 ? 6.636 8.900 -11.655 1.00 92.25 275 GLY A CA 1
ATOM 2135 C C . GLY A 1 275 ? 5.871 8.716 -12.965 1.00 92.25 275 GLY A C 1
ATOM 2136 O O . GLY A 1 275 ? 4.669 8.963 -13.063 1.00 92.25 275 GLY A O 1
ATOM 2137 N N . TYR A 1 276 ? 6.614 8.324 -14.000 1.00 92.44 276 TYR A N 1
ATOM 2138 C CA . TYR A 1 276 ? 6.129 8.211 -15.371 1.00 92.44 276 TYR A CA 1
ATOM 2139 C C . TYR A 1 276 ? 6.568 6.890 -15.988 1.00 92.44 276 TYR A C 1
ATOM 2141 O O . TYR A 1 276 ? 7.690 6.428 -15.778 1.00 92.44 276 TYR A O 1
ATOM 2149 N N . LEU A 1 277 ? 5.690 6.313 -16.804 1.00 92.69 277 LEU A N 1
ATOM 2150 C CA . LEU A 1 277 ? 5.931 5.037 -17.469 1.00 92.69 277 LEU A CA 1
ATOM 2151 C C . LEU A 1 277 ? 5.562 5.127 -18.951 1.00 92.69 277 LEU A C 1
ATOM 2153 O O . LEU A 1 277 ? 4.807 6.002 -19.384 1.00 92.69 277 LEU A O 1
ATOM 2157 N N . ARG A 1 278 ? 6.112 4.228 -19.755 1.00 90.56 278 ARG A N 1
ATOM 2158 C CA . ARG A 1 278 ? 5.689 3.996 -21.133 1.00 90.56 278 ARG A CA 1
ATOM 2159 C C . ARG A 1 278 ? 4.485 3.061 -21.107 1.00 90.56 278 ARG A C 1
ATOM 2161 O O . ARG A 1 278 ? 4.503 2.050 -20.412 1.00 90.56 278 ARG A O 1
ATOM 2168 N N . GLY A 1 279 ? 3.442 3.425 -21.852 1.00 84.00 279 GLY A N 1
ATOM 2169 C CA . GLY A 1 279 ? 2.318 2.523 -22.083 1.00 84.00 279 GLY A CA 1
ATOM 2170 C C . GLY A 1 279 ? 2.755 1.316 -22.928 1.00 84.00 279 GLY A C 1
ATOM 2171 O O . GLY A 1 279 ? 3.745 1.431 -23.655 1.00 84.00 279 GLY A O 1
ATOM 2172 N N . PRO A 1 280 ? 2.039 0.181 -22.864 1.00 83.00 280 PRO A N 1
ATOM 2173 C CA . PRO A 1 280 ? 2.335 -1.023 -23.639 1.00 83.00 280 PRO A CA 1
ATOM 2174 C C . PRO A 1 280 ? 2.451 -0.763 -25.143 1.00 83.00 280 PRO A C 1
ATOM 2176 O O . PRO A 1 280 ? 3.310 -1.332 -25.800 1.00 83.00 280 PRO A O 1
ATOM 2179 N N . ASP A 1 281 ? 1.645 0.158 -25.671 1.00 84.19 281 ASP A N 1
ATOM 2180 C CA . ASP A 1 281 ? 1.655 0.599 -27.068 1.00 84.19 281 ASP A CA 1
ATOM 2181 C C . ASP A 1 281 ? 2.950 1.317 -27.487 1.00 84.19 281 ASP A C 1
ATOM 2183 O O . ASP A 1 281 ? 3.257 1.404 -28.672 1.00 84.19 281 ASP A O 1
ATOM 2187 N N . ALA A 1 282 ? 3.717 1.830 -26.522 1.00 82.25 282 ALA A N 1
ATOM 2188 C CA . ALA A 1 282 ? 4.984 2.525 -26.742 1.00 82.25 282 ALA A CA 1
ATOM 2189 C C . ALA A 1 282 ? 6.218 1.651 -26.450 1.00 82.25 282 ALA A C 1
ATOM 2191 O O . ALA A 1 282 ? 7.352 2.127 -26.571 1.00 82.25 282 ALA A O 1
ATOM 2192 N N . ILE A 1 283 ? 6.014 0.399 -26.038 1.00 80.81 283 ILE A N 1
ATOM 2193 C CA . ILE A 1 283 ? 7.075 -0.592 -25.885 1.00 80.81 283 ILE A CA 1
ATOM 2194 C C . ILE A 1 283 ? 7.137 -1.338 -27.216 1.00 80.81 283 ILE A C 1
ATOM 2196 O O . ILE A 1 283 ? 6.204 -2.057 -27.560 1.00 80.81 283 ILE A O 1
ATOM 2200 N N . ALA A 1 284 ? 8.197 -1.119 -28.001 1.00 62.56 284 ALA A N 1
ATOM 2201 C CA . ALA A 1 284 ? 8.393 -1.863 -29.242 1.00 62.56 284 ALA A CA 1
ATOM 2202 C C . ALA A 1 284 ? 8.297 -3.373 -28.953 1.00 62.56 284 ALA A C 1
ATOM 2204 O O . ALA A 1 284 ? 8.792 -3.835 -27.920 1.00 62.56 284 ALA A O 1
ATOM 2205 N N . GLY A 1 285 ? 7.609 -4.109 -29.835 1.00 55.91 285 GLY A N 1
ATOM 2206 C CA . GLY A 1 285 ? 7.506 -5.565 -29.747 1.00 55.91 285 GLY A CA 1
ATOM 2207 C C . GLY A 1 285 ? 8.892 -6.215 -29.653 1.00 55.91 285 GLY A C 1
ATOM 2208 O O . GLY A 1 285 ? 9.877 -5.573 -30.014 1.00 55.91 285 GLY A O 1
ATOM 2209 N N . PRO A 1 286 ? 8.982 -7.446 -29.125 1.00 45.78 286 PRO A N 1
ATOM 2210 C CA . PRO A 1 286 ? 10.264 -8.081 -28.845 1.00 45.78 286 PRO A CA 1
ATOM 2211 C C . PRO A 1 286 ? 11.130 -8.145 -30.110 1.00 45.78 286 PRO A C 1
ATOM 2213 O O . PRO A 1 286 ? 10.697 -8.714 -31.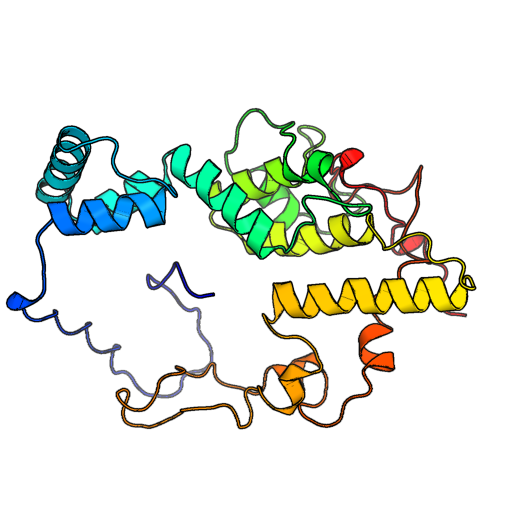112 1.00 45.78 286 PRO A O 1
ATOM 2216 N N . ASP A 1 287 ? 12.329 -7.563 -30.030 1.00 39.03 287 ASP A N 1
ATOM 2217 C CA . ASP A 1 287 ? 13.489 -8.021 -30.800 1.00 39.03 287 ASP A CA 1
ATOM 2218 C C . ASP A 1 287 ? 13.957 -9.379 -30.246 1.00 39.03 287 ASP A C 1
ATOM 2220 O O . ASP A 1 287 ? 13.967 -9.536 -28.995 1.00 39.03 287 ASP A O 1
#

Sequence (287 aa):
MGVLLLALLGCKGPATPSDTPPPEPTPLPATCDAGDEAWVQRAIPLMWGRRALGAGEVYAWSGLVAQHGREAVLHAMTKSPEYVDWWGLWLTDTLAVARTGDKAFSQCFQNRLVATYDGSLTQHVRGAAEPWNSPWDQGSFTMADLLRDAIVADDLAVPFQAHLYARMARPVTGANVSLEELEYNRRVNFGEGFYETWLNRNLDCVVCHNSSFSTTDAPDARFDRTWQLPGHHETALLGDNTDFDKASLYAMFRHAPVSRENGGRRPWGMSASCGYLRGPDAIAGPD

Radius of gyration: 22.8 Å; Cα contacts (8 Å, |Δi|>4): 322; chains: 1; bounding box: 54×50×64 Å

pLDDT: mean 86.6, std 16.78, range [29.95, 98.56]

Nearest PDB structures (foldseek):
  7ext-assembly1_A8  TM=9.365E-01  e=3.478E-01  Picosynechococcus sp. PCC 7002
  5y6p-assembly1_W5  TM=9.237E-01  e=4.305E-01  Griffithsia pacifica
  3nph-assembly1_B  TM=9.026E-01  e=5.327E-01  Synechocystis sp. PCC 6803
  3osj-assembly3_C  TM=7.873E-01  e=4.081E-01  Synechocystis sp. PCC 6803
  7ext-assembly1_N1  TM=8.676E-01  e=8.159E-01  Picosynechococcus sp. PCC 7002